Protein AF-A0A368NAS1-F1 (afdb_monomer)

InterPro domains:
  IPR048925 Rod-determining factor A [PF21811] (13-206)

Foldseek 3Di:
DDDDDDDPDADDALLVVLCVVLVVDPCVLVQLLCQCQDDDPSHDALQVSLLVSLLSSQVSQCVVLVHDDDPPPSSVLSCLCDPPPHDPVSVVVSVVVCVVSVGPVVVSVVSRDGSVSSVCCQCRRVVRDHDDDDPLVVLVSVLVVVVVVQVVVQVVVVVVVVVCCVVVVDDDDDDDDDDFDKDQDPVVRDIDTSNRCSVVVHDPDDDD

Solvent-accessible surface area (backbone atoms only — not comparable to full-atom values): 12440 Å² total; per-residue (Å²): 140,79,89,82,79,85,80,85,72,72,60,94,39,73,56,61,53,47,35,64,75,58,66,61,47,80,67,48,59,53,50,53,48,51,27,52,60,39,66,78,91,63,36,44,52,52,56,57,50,17,53,50,49,39,38,51,50,52,50,42,54,35,50,76,50,68,48,87,74,58,94,63,49,53,59,52,52,47,42,40,73,69,44,87,88,49,54,71,69,59,29,50,52,54,48,57,48,42,45,72,54,68,43,63,59,74,60,51,62,68,65,49,55,47,36,66,51,45,44,47,34,37,46,65,57,63,66,50,75,73,80,75,70,49,76,66,53,50,49,49,52,53,46,52,52,52,54,53,49,47,54,51,53,48,54,54,49,52,55,50,53,52,50,34,38,77,67,74,75,37,98,70,79,93,82,81,90,85,83,84,57,72,44,72,42,85,86,64,66,51,73,34,47,51,61,58,32,56,76,67,71,54,76,86,62,77,91,127

Radius of gyration: 25.91 Å; Cα contacts (8 Å, |Δi|>4): 166; chains: 1; bounding box: 62×60×84 Å

Organism: NCBI:txid1126245

Mean predicted aligned error: 12.42 Å

pLDDT: mean 87.81, std 12.89, range [35.66, 97.44]

Sequence (208 aa):
MSDNRDGGGRPSSKVARLIDEYDLGVAYGDELERRWTADGDERESLRDLADRFNRRLLESVLTAAGTSTVSGEVANLYRLLTADDVSSGMRTEARARLERDGVDVDGLERDFVTYQAIRSYLTEYRDAEYEEPSAAERVESVLETIQRLRSRLRSITEGSLDRLRSTDRLTLGTFRLFVDVDVLCEDCGAQYGVAELLERGGCDCEDD

Structure (mmCIF, N/CA/C/O backbone):
data_AF-A0A368NAS1-F1
#
_entry.id   AF-A0A368NAS1-F1
#
loop_
_atom_site.group_PDB
_atom_site.id
_atom_site.type_symbol
_atom_site.label_atom_id
_atom_site.label_alt_id
_atom_site.label_comp_id
_atom_site.label_asym_id
_atom_site.label_entity_id
_atom_site.label_seq_id
_atom_site.pdbx_PDB_ins_code
_atom_site.Cartn_x
_atom_site.Cartn_y
_atom_site.Cartn_z
_atom_site.occupancy
_atom_site.B_iso_or_equiv
_atom_site.auth_seq_id
_atom_site.auth_comp_id
_atom_site.auth_asym_id
_atom_site.auth_atom_id
_atom_site.pdbx_PDB_model_num
ATOM 1 N N . MET A 1 1 ? 7.892 -35.461 40.026 1.00 38.25 1 MET A N 1
ATOM 2 C CA . MET A 1 1 ? 6.841 -35.902 39.083 1.00 38.25 1 MET A CA 1
ATOM 3 C C . MET A 1 1 ? 5.590 -35.124 39.463 1.00 38.25 1 MET A C 1
ATOM 5 O O . MET A 1 1 ? 5.112 -35.333 40.563 1.00 38.25 1 MET A O 1
ATOM 9 N N . SER A 1 2 ? 5.119 -34.117 38.740 1.00 36.81 2 SER A N 1
ATOM 10 C CA . SER A 1 2 ? 5.298 -33.779 37.329 1.00 36.81 2 SER A CA 1
ATOM 11 C C . SER A 1 2 ? 5.508 -32.277 37.145 1.00 36.81 2 SER A C 1
ATOM 13 O O . SER A 1 2 ? 4.877 -31.475 37.828 1.00 36.81 2 SER A O 1
ATOM 15 N N . ASP A 1 3 ? 6.379 -31.951 36.193 1.00 41.88 3 ASP A N 1
ATOM 16 C CA . ASP A 1 3 ? 6.407 -30.691 35.457 1.00 41.88 3 ASP A CA 1
ATOM 17 C C . ASP A 1 3 ? 5.042 -30.368 34.848 1.00 41.88 3 ASP A C 1
ATOM 19 O O . ASP A 1 3 ? 4.371 -31.263 34.328 1.00 41.88 3 ASP A O 1
ATOM 23 N N . ASN A 1 4 ? 4.694 -29.082 34.801 1.00 37.97 4 ASN A N 1
ATOM 24 C CA . ASN A 1 4 ? 3.750 -28.586 33.806 1.00 37.97 4 ASN A CA 1
ATOM 25 C C . ASN A 1 4 ? 4.197 -27.224 33.245 1.00 37.97 4 ASN A C 1
ATOM 27 O O . ASN A 1 4 ? 3.781 -26.171 33.712 1.00 37.97 4 ASN A O 1
ATOM 31 N N . ARG A 1 5 ? 5.117 -27.322 32.278 1.00 39.66 5 ARG A N 1
ATOM 32 C CA . ARG A 1 5 ? 5.175 -26.624 30.979 1.00 39.66 5 ARG A CA 1
ATOM 33 C C . ARG A 1 5 ? 4.647 -25.181 30.905 1.00 39.66 5 ARG A C 1
ATOM 35 O O . ARG A 1 5 ? 3.449 -24.949 30.805 1.00 39.66 5 ARG A O 1
ATOM 42 N N . ASP A 1 6 ? 5.607 -24.262 30.859 1.00 45.22 6 ASP A N 1
ATOM 43 C CA . ASP A 1 6 ? 5.850 -23.304 29.767 1.00 45.22 6 ASP A CA 1
ATOM 44 C C . ASP A 1 6 ? 4.616 -22.691 29.073 1.00 45.22 6 ASP A C 1
ATOM 46 O O . ASP A 1 6 ? 4.031 -23.264 28.154 1.00 45.22 6 ASP A O 1
ATOM 50 N N . GLY A 1 7 ? 4.245 -21.485 29.509 1.00 35.66 7 GLY A N 1
ATOM 51 C CA . GLY A 1 7 ? 3.312 -20.601 28.817 1.00 35.66 7 GLY A CA 1
ATOM 52 C C . GLY A 1 7 ? 4.067 -19.402 28.259 1.00 35.66 7 GLY A C 1
ATOM 53 O O . GLY A 1 7 ? 4.057 -18.336 28.871 1.00 35.66 7 GLY A O 1
ATOM 54 N N . GLY A 1 8 ? 4.734 -19.580 27.117 1.00 40.56 8 GLY A N 1
ATOM 55 C CA . GLY A 1 8 ? 5.304 -18.485 26.332 1.00 40.56 8 GLY A CA 1
ATOM 56 C C . GLY A 1 8 ? 4.188 -17.579 25.810 1.00 40.56 8 GLY A C 1
ATOM 57 O O . GLY A 1 8 ? 3.652 -17.796 24.726 1.00 40.56 8 GLY A O 1
ATOM 58 N N . GLY A 1 9 ? 3.775 -16.602 26.617 1.00 49.41 9 GLY A N 1
ATOM 59 C CA . GLY A 1 9 ? 2.812 -15.588 26.205 1.00 49.41 9 GLY A CA 1
ATOM 60 C C . GLY A 1 9 ? 3.433 -14.706 25.129 1.00 49.41 9 GLY A C 1
ATOM 61 O O . GLY A 1 9 ? 4.473 -14.095 25.372 1.00 49.41 9 GLY A O 1
ATOM 62 N N . ARG A 1 10 ? 2.803 -14.643 23.948 1.00 61.00 10 ARG A N 1
ATOM 63 C CA . ARG A 1 10 ? 3.188 -13.693 22.894 1.00 61.00 10 ARG A CA 1
ATOM 64 C C . ARG A 1 10 ? 3.276 -12.272 23.478 1.00 61.00 10 ARG A C 1
ATOM 66 O O . ARG A 1 10 ? 2.445 -11.936 24.329 1.00 61.00 10 ARG A O 1
ATOM 73 N N . PRO A 1 11 ? 4.227 -11.433 23.030 1.00 68.69 11 PRO A N 1
ATOM 74 C CA . PRO A 1 11 ? 4.348 -10.054 23.499 1.00 68.69 11 PRO A CA 1
ATOM 75 C C . PRO A 1 11 ? 3.020 -9.295 23.388 1.00 68.69 11 PRO A C 1
ATOM 77 O O . PRO A 1 11 ? 2.232 -9.524 22.470 1.00 68.69 11 PRO A O 1
ATOM 80 N N . SER A 1 12 ? 2.739 -8.367 24.304 1.00 79.31 12 SER A N 1
ATOM 81 C CA . SER A 1 12 ? 1.542 -7.529 24.180 1.00 79.31 12 SER A CA 1
ATOM 82 C C . SER A 1 12 ? 1.663 -6.635 22.943 1.00 79.31 12 SER A C 1
ATOM 84 O O . SER A 1 12 ? 2.535 -5.768 22.905 1.00 79.31 12 SER A O 1
ATOM 86 N N . SER A 1 13 ? 0.780 -6.797 21.956 1.00 91.06 13 SER A N 1
ATOM 87 C CA . SER A 1 13 ? 0.746 -5.942 20.765 1.00 91.06 13 SER A CA 1
ATOM 88 C C . SER A 1 13 ? -0.567 -5.175 20.666 1.00 91.06 13 SER A C 1
ATOM 90 O O . SER A 1 13 ? -1.649 -5.765 20.676 1.00 91.06 13 SER A O 1
ATOM 92 N N . LYS A 1 14 ? -0.468 -3.845 20.515 1.00 94.25 14 LYS A N 1
ATOM 93 C CA . LYS A 1 14 ? -1.623 -2.973 20.250 1.00 94.25 14 LYS A CA 1
ATOM 94 C C . LYS A 1 14 ? -2.364 -3.428 18.991 1.00 94.25 14 LYS A C 1
ATOM 96 O O . LYS A 1 14 ? -3.581 -3.484 19.008 1.00 94.25 14 LYS A O 1
ATOM 101 N N . VAL A 1 15 ? -1.638 -3.792 17.936 1.00 95.50 15 VAL A N 1
ATOM 102 C CA . VAL A 1 15 ? -2.222 -4.233 16.661 1.00 95.50 15 VAL A CA 1
ATOM 103 C C . VAL A 1 15 ? -2.976 -5.551 16.836 1.00 95.50 15 VAL A C 1
ATOM 105 O O . VAL A 1 15 ? -4.113 -5.647 16.392 1.00 95.50 15 VAL A O 1
ATOM 108 N N . ALA A 1 16 ? -2.389 -6.531 17.537 1.00 93.94 16 ALA A N 1
ATOM 109 C CA . ALA A 1 16 ? -3.064 -7.798 17.831 1.00 93.94 16 ALA A CA 1
ATOM 110 C C . ALA A 1 16 ? -4.370 -7.571 18.606 1.00 93.94 16 ALA A C 1
ATOM 112 O O . ALA A 1 16 ? -5.421 -8.034 18.178 1.00 93.94 16 ALA A O 1
ATOM 113 N N . ARG A 1 17 ? -4.311 -6.771 19.683 1.00 94.88 17 ARG A N 1
ATOM 114 C CA . ARG A 1 17 ? -5.493 -6.392 20.474 1.00 94.88 17 ARG A CA 1
ATOM 115 C C . ARG A 1 17 ? -6.581 -5.766 19.601 1.00 94.88 17 ARG A C 1
ATOM 117 O O . ARG A 1 17 ? -7.739 -6.123 19.743 1.00 94.88 17 ARG A O 1
ATOM 124 N N . LEU A 1 18 ? -6.212 -4.841 18.717 1.00 96.56 18 LEU A N 1
ATOM 125 C CA . LEU A 1 18 ? -7.167 -4.115 17.879 1.00 96.56 18 LEU A CA 1
ATOM 126 C C . LEU A 1 18 ? -7.779 -4.975 16.771 1.00 96.56 18 LEU A C 1
ATOM 128 O O . LEU A 1 18 ? -8.925 -4.745 16.404 1.00 96.56 18 LEU A O 1
ATOM 132 N N . ILE A 1 19 ? -7.050 -5.964 16.246 1.00 95.00 19 ILE A N 1
ATOM 133 C CA . ILE A 1 19 ? -7.617 -6.937 15.298 1.00 95.00 19 ILE A CA 1
ATOM 134 C C . ILE A 1 19 ? -8.762 -7.708 15.952 1.00 95.00 19 ILE A C 1
ATOM 136 O O . ILE A 1 19 ? -9.808 -7.866 15.323 1.00 95.00 19 ILE A O 1
ATOM 140 N N . ASP A 1 20 ? -8.567 -8.138 17.199 1.00 92.12 20 ASP A N 1
ATOM 141 C CA . ASP A 1 20 ? -9.579 -8.873 17.957 1.00 92.12 20 ASP A CA 1
ATOM 142 C C . ASP A 1 20 ? -10.729 -7.950 18.399 1.00 92.12 20 ASP A C 1
ATOM 144 O O . ASP A 1 20 ? -11.896 -8.283 18.226 1.00 92.12 20 ASP A O 1
ATOM 148 N N . GLU A 1 21 ? -10.418 -6.763 18.929 1.00 93.62 21 GLU A N 1
ATOM 149 C CA . GLU A 1 21 ? -11.408 -5.812 19.460 1.00 93.62 21 GLU A CA 1
ATOM 150 C C . GLU A 1 21 ? -12.352 -5.252 18.390 1.00 93.62 21 GLU A C 1
ATOM 152 O O . GLU A 1 21 ? -13.532 -5.044 18.663 1.00 93.62 21 GLU A O 1
ATOM 157 N N . TYR A 1 22 ? -11.848 -5.036 17.172 1.00 92.31 22 TYR A N 1
ATOM 158 C CA . TYR A 1 22 ? -12.629 -4.508 16.050 1.00 92.31 22 TYR A CA 1
ATOM 159 C C . TYR A 1 22 ? -13.112 -5.599 15.084 1.00 92.31 22 TYR A C 1
ATOM 161 O O . TYR A 1 22 ? -13.593 -5.265 13.997 1.00 92.31 22 TYR A O 1
ATOM 169 N N . ASP A 1 23 ? -12.965 -6.877 15.456 1.00 90.81 23 ASP A N 1
ATOM 170 C CA . ASP A 1 23 ? -13.378 -8.044 14.667 1.00 90.81 23 ASP A CA 1
ATOM 171 C C . ASP A 1 23 ? -12.866 -7.989 13.209 1.00 90.81 23 ASP A C 1
ATOM 173 O O . ASP A 1 23 ? -13.559 -8.309 12.238 1.00 90.81 23 ASP A O 1
ATOM 177 N N . LEU A 1 24 ? -11.608 -7.563 13.024 1.00 91.19 24 LEU A N 1
ATOM 178 C CA . LEU A 1 24 ? -11.009 -7.408 11.688 1.00 91.19 24 LEU A CA 1
ATOM 179 C C . LEU A 1 24 ? -10.723 -8.755 11.007 1.00 91.19 24 LEU A C 1
ATOM 181 O O . LEU A 1 24 ? -10.474 -8.797 9.799 1.00 91.19 24 LEU A O 1
ATOM 185 N N . GLY A 1 25 ? -10.789 -9.841 11.777 1.00 87.81 25 GLY A N 1
ATOM 186 C CA . GLY A 1 25 ? -10.531 -11.205 11.348 1.00 87.81 25 GLY A CA 1
ATOM 187 C C . GLY A 1 25 ? -9.057 -11.586 11.467 1.00 87.81 25 GLY A C 1
ATOM 188 O O . GLY A 1 25 ? -8.157 -10.816 11.140 1.00 87.81 25 GLY A O 1
ATOM 189 N N . VAL A 1 26 ? -8.806 -12.827 11.891 1.00 79.62 26 VAL A N 1
ATOM 190 C CA . VAL A 1 26 ? -7.449 -13.355 12.138 1.00 79.62 26 VAL A CA 1
ATOM 191 C C . VAL A 1 26 ? -6.565 -13.279 10.884 1.00 79.62 26 VAL A C 1
ATOM 193 O O . VAL A 1 26 ? -5.389 -12.924 10.977 1.00 79.62 26 VAL A O 1
ATOM 196 N N . ALA A 1 27 ? -7.163 -13.516 9.711 1.00 91.06 27 ALA A N 1
ATOM 197 C CA . ALA A 1 27 ? -6.500 -13.444 8.409 1.00 91.06 27 ALA A CA 1
ATOM 198 C C . ALA A 1 27 ? -5.993 -12.036 8.056 1.00 91.06 27 ALA A C 1
ATOM 200 O O . ALA A 1 27 ? -5.145 -11.882 7.181 1.00 91.06 27 ALA A O 1
ATOM 201 N N . TYR A 1 28 ? -6.487 -10.989 8.724 1.00 94.19 28 TYR A N 1
ATOM 202 C CA . TYR A 1 28 ? -6.042 -9.630 8.445 1.00 94.19 28 TYR A CA 1
ATOM 203 C C . TYR A 1 28 ? -4.591 -9.402 8.864 1.00 94.19 28 TYR A C 1
ATOM 205 O O . TYR A 1 28 ? -3.855 -8.706 8.172 1.00 94.19 28 TYR A O 1
ATOM 213 N N . GLY A 1 29 ? -4.146 -10.024 9.957 1.00 92.81 29 GLY A N 1
ATOM 214 C CA . GLY A 1 29 ? -2.734 -9.964 10.309 1.00 92.81 29 GLY A CA 1
ATOM 215 C C . GLY A 1 29 ? -1.850 -10.719 9.312 1.00 92.81 29 GLY A C 1
ATOM 216 O O . GLY A 1 29 ? -0.749 -10.252 9.035 1.00 92.81 29 GLY A O 1
ATOM 217 N N . ASP A 1 30 ? -2.346 -11.820 8.729 1.00 93.88 30 ASP A N 1
ATOM 218 C CA . ASP A 1 30 ? -1.621 -12.572 7.691 1.00 93.88 30 ASP A CA 1
ATOM 219 C C . ASP A 1 30 ? -1.463 -11.706 6.433 1.00 93.88 30 ASP A C 1
ATOM 221 O O . ASP A 1 30 ? -0.415 -11.694 5.796 1.00 93.88 30 ASP A O 1
ATOM 225 N N . GLU A 1 31 ? -2.483 -10.908 6.105 1.00 94.56 31 GLU A N 1
ATOM 226 C CA . GLU A 1 31 ? -2.434 -9.955 4.994 1.00 94.56 31 GLU A CA 1
ATOM 227 C C . GLU A 1 31 ? -1.424 -8.820 5.228 1.00 94.56 31 GLU A C 1
ATOM 229 O O . GLU A 1 31 ? -0.741 -8.410 4.287 1.00 94.56 31 GLU A O 1
ATOM 234 N N . LEU A 1 32 ? -1.303 -8.308 6.460 1.00 95.69 32 LEU A N 1
ATOM 235 C CA . LEU A 1 32 ? -0.293 -7.291 6.789 1.00 95.69 32 LEU A CA 1
ATOM 236 C C . LEU A 1 32 ? 1.124 -7.840 6.604 1.00 95.69 32 LEU A C 1
ATOM 238 O O . LEU A 1 32 ? 1.974 -7.162 6.033 1.00 95.69 32 LEU A O 1
ATOM 242 N N . GLU A 1 33 ? 1.356 -9.065 7.068 1.00 94.50 33 GLU A N 1
ATOM 243 C CA . GLU A 1 33 ? 2.631 -9.763 6.934 1.00 94.50 33 GLU A CA 1
ATOM 244 C C . GLU A 1 33 ? 2.968 -10.046 5.469 1.00 94.50 33 GLU A C 1
ATOM 246 O O . GLU A 1 33 ? 4.042 -9.662 5.001 1.00 94.50 33 GLU A O 1
ATOM 251 N N . ARG A 1 34 ? 2.016 -10.607 4.712 1.00 93.81 34 ARG A N 1
ATOM 252 C CA . ARG A 1 34 ? 2.165 -10.887 3.279 1.00 93.81 34 ARG A CA 1
ATOM 253 C C . ARG A 1 34 ? 2.520 -9.634 2.488 1.00 93.81 34 ARG A C 1
ATOM 255 O O . ARG A 1 34 ? 3.407 -9.675 1.652 1.00 93.81 34 ARG A O 1
ATOM 262 N N . ARG A 1 35 ? 1.844 -8.510 2.737 1.00 94.62 35 ARG A N 1
ATOM 263 C CA . ARG A 1 35 ? 2.118 -7.253 2.018 1.00 94.62 35 ARG A CA 1
ATOM 264 C C . ARG A 1 35 ? 3.428 -6.599 2.422 1.00 94.62 35 ARG A C 1
ATOM 266 O O . ARG A 1 35 ? 4.031 -5.903 1.613 1.00 94.62 35 ARG A O 1
ATOM 273 N N . TRP A 1 36 ? 3.858 -6.778 3.666 1.00 95.00 36 TRP A N 1
ATOM 274 C CA . TRP A 1 36 ? 5.145 -6.252 4.103 1.00 95.00 36 TRP A CA 1
ATOM 275 C C . TRP A 1 36 ? 6.320 -7.022 3.487 1.00 95.00 36 TRP A C 1
ATOM 277 O O . TRP A 1 36 ? 7.325 -6.412 3.124 1.00 95.00 36 TRP A O 1
ATOM 287 N N . THR A 1 37 ? 6.160 -8.341 3.357 1.00 90.56 37 THR A N 1
ATOM 288 C CA . THR A 1 37 ? 7.169 -9.285 2.847 1.00 90.56 37 THR A CA 1
ATOM 289 C C . THR A 1 37 ? 7.071 -9.554 1.345 1.00 90.56 37 THR A C 1
ATOM 291 O O . THR A 1 37 ? 7.929 -10.233 0.801 1.00 90.56 37 THR A O 1
ATOM 294 N N . ALA A 1 38 ? 6.051 -9.022 0.666 1.00 88.19 38 ALA A N 1
ATOM 295 C CA . ALA A 1 38 ? 5.901 -9.144 -0.779 1.00 88.19 38 ALA A CA 1
ATOM 296 C C . ALA A 1 38 ? 6.985 -8.378 -1.553 1.00 88.19 38 ALA A C 1
ATOM 298 O O . ALA A 1 38 ? 7.594 -7.431 -1.048 1.00 88.19 38 ALA A O 1
ATOM 299 N N . ASP A 1 39 ? 7.131 -8.743 -2.825 1.00 78.69 39 ASP A N 1
ATOM 300 C CA . ASP A 1 39 ? 8.005 -8.085 -3.790 1.00 78.69 39 ASP A CA 1
ATOM 301 C C . ASP A 1 39 ? 7.247 -7.121 -4.714 1.00 78.69 39 ASP A C 1
ATOM 303 O O . ASP A 1 39 ? 6.031 -7.212 -4.924 1.00 78.69 39 ASP A O 1
ATOM 307 N N . GLY A 1 40 ? 7.994 -6.189 -5.313 1.00 77.00 40 GLY A N 1
ATOM 308 C CA . GLY A 1 40 ? 7.502 -5.308 -6.373 1.00 77.00 40 GLY A CA 1
ATOM 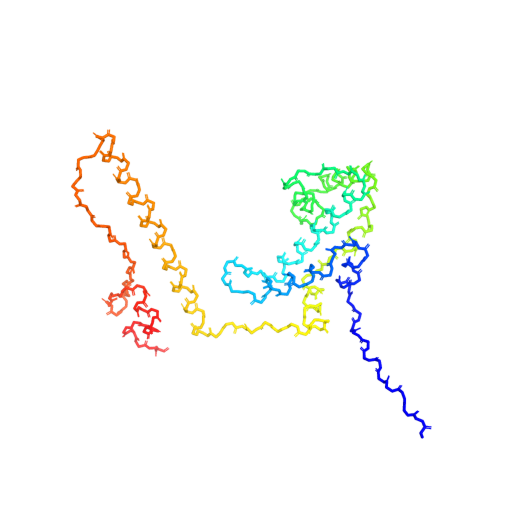309 C C . GLY A 1 40 ? 6.288 -4.460 -5.977 1.00 77.00 40 GLY A C 1
ATOM 310 O O . GLY A 1 40 ? 6.272 -3.824 -4.925 1.00 77.00 40 GLY A O 1
ATOM 311 N N . ASP A 1 41 ? 5.279 -4.434 -6.853 1.00 77.62 41 ASP A N 1
ATOM 312 C CA . ASP A 1 41 ? 4.086 -3.582 -6.726 1.00 77.62 41 ASP A CA 1
ATOM 313 C C . ASP A 1 41 ? 3.123 -4.036 -5.605 1.00 77.62 41 ASP A C 1
ATOM 315 O O . ASP A 1 41 ? 2.242 -3.274 -5.202 1.00 77.62 41 ASP A O 1
ATOM 319 N N . GLU A 1 42 ? 3.252 -5.272 -5.109 1.00 82.44 42 GLU A N 1
ATOM 320 C CA . GLU A 1 42 ? 2.428 -5.786 -4.004 1.00 82.44 42 GLU A CA 1
ATOM 321 C C . GLU A 1 42 ? 2.976 -5.413 -2.624 1.00 82.44 42 GLU A C 1
ATOM 323 O O . GLU A 1 42 ? 2.243 -5.481 -1.629 1.00 82.44 42 GLU A O 1
ATOM 328 N N . ARG A 1 43 ? 4.249 -5.007 -2.573 1.00 89.12 43 ARG A N 1
ATOM 329 C CA . ARG A 1 43 ? 4.931 -4.624 -1.346 1.00 89.12 43 ARG A CA 1
ATOM 330 C C . ARG A 1 43 ? 4.410 -3.304 -0.808 1.00 89.12 43 ARG A C 1
ATOM 332 O O . ARG A 1 43 ? 4.278 -2.321 -1.535 1.00 89.12 43 ARG A O 1
ATOM 339 N N . GLU A 1 44 ? 4.248 -3.240 0.507 1.00 93.50 44 GLU A N 1
ATOM 340 C CA . GLU A 1 44 ? 3.911 -2.002 1.196 1.00 93.50 44 GLU A CA 1
ATOM 341 C C . GLU A 1 44 ? 4.872 -1.643 2.315 1.00 93.50 44 GLU A C 1
ATOM 343 O O . GLU A 1 44 ? 5.381 -2.489 3.056 1.00 93.50 44 GLU A O 1
ATOM 348 N N . SER A 1 45 ? 5.111 -0.338 2.455 1.00 93.44 45 SER A N 1
ATOM 349 C CA . SER A 1 45 ? 5.915 0.168 3.554 1.00 93.44 45 SER A CA 1
ATOM 350 C C . SER A 1 45 ? 5.164 0.023 4.881 1.00 93.44 45 SER A C 1
ATOM 352 O O . SER A 1 45 ? 3.936 0.024 4.938 1.00 93.44 45 SER A O 1
ATOM 354 N N . LEU A 1 46 ? 5.899 -0.008 5.995 1.00 94.88 46 LEU A N 1
ATOM 355 C CA . LEU A 1 46 ? 5.301 -0.005 7.339 1.00 94.88 46 LEU A CA 1
ATOM 356 C C . LEU A 1 46 ? 4.364 1.195 7.576 1.00 94.88 46 LEU A C 1
ATOM 358 O O . LEU A 1 46 ? 3.453 1.116 8.399 1.00 94.88 46 LEU A O 1
ATOM 362 N N . ARG A 1 47 ? 4.594 2.316 6.876 1.00 94.12 47 ARG A N 1
ATOM 363 C CA . ARG A 1 47 ? 3.718 3.494 6.932 1.00 94.12 47 ARG A CA 1
ATOM 364 C C . ARG A 1 47 ? 2.420 3.254 6.169 1.00 94.12 47 ARG A C 1
ATOM 366 O O . ARG A 1 47 ? 1.360 3.521 6.723 1.00 94.12 47 ARG A O 1
ATOM 373 N N . ASP A 1 48 ? 2.502 2.697 4.964 1.00 95.38 48 ASP A N 1
ATOM 374 C CA . ASP A 1 48 ? 1.316 2.359 4.167 1.00 95.38 48 ASP A CA 1
ATOM 375 C C . ASP A 1 48 ? 0.455 1.309 4.878 1.00 95.38 48 ASP A C 1
ATOM 377 O O . ASP A 1 48 ? -0.769 1.426 4.923 1.00 95.38 48 ASP A O 1
ATOM 381 N N . LEU A 1 49 ? 1.092 0.338 5.538 1.00 97.19 49 LEU A N 1
ATOM 382 C CA . LEU A 1 49 ? 0.400 -0.658 6.354 1.00 97.19 49 LEU A CA 1
ATOM 383 C C . LEU A 1 49 ? -0.273 -0.045 7.585 1.00 97.19 49 LEU A C 1
ATOM 385 O O . LEU A 1 49 ? -1.390 -0.444 7.912 1.00 97.19 49 LEU A O 1
ATOM 389 N N . ALA A 1 50 ? 0.346 0.942 8.240 1.00 97.00 50 ALA A N 1
ATOM 390 C CA . ALA A 1 50 ? -0.295 1.677 9.333 1.00 97.00 50 ALA A CA 1
ATOM 391 C C . ALA A 1 50 ? -1.523 2.454 8.837 1.00 97.00 50 ALA A C 1
ATOM 393 O O . ALA A 1 50 ? -2.594 2.373 9.440 1.00 97.00 50 ALA A O 1
ATOM 394 N N . ASP A 1 51 ? -1.404 3.132 7.696 1.00 95.69 51 ASP A N 1
ATOM 395 C CA . ASP A 1 51 ? -2.521 3.835 7.068 1.00 95.69 51 ASP A CA 1
ATOM 396 C C . ASP A 1 51 ? -3.643 2.886 6.651 1.00 95.69 51 ASP A C 1
ATOM 398 O O . ASP A 1 51 ? -4.816 3.179 6.899 1.00 95.69 51 ASP A O 1
ATOM 402 N N . ARG A 1 52 ? -3.316 1.731 6.059 1.00 95.56 52 ARG A N 1
ATOM 403 C CA . ARG A 1 52 ? -4.320 0.709 5.755 1.00 95.56 52 ARG A CA 1
ATOM 404 C C . ARG A 1 52 ? -5.000 0.235 7.032 1.00 95.56 52 ARG A C 1
ATOM 406 O O . ARG A 1 52 ? -6.228 0.173 7.062 1.00 95.56 52 ARG A O 1
ATOM 413 N N . PHE A 1 53 ? -4.229 -0.097 8.066 1.00 97.38 53 PHE A N 1
ATOM 414 C CA . PHE A 1 53 ? -4.764 -0.570 9.339 1.00 97.38 53 PHE A CA 1
ATOM 415 C C . PHE A 1 53 ? -5.756 0.429 9.934 1.00 97.38 53 PHE A C 1
ATOM 417 O O . PHE A 1 53 ? -6.887 0.065 10.245 1.00 97.38 53 PHE A O 1
ATOM 424 N N . ASN A 1 54 ? -5.375 1.703 10.000 1.00 97.12 54 ASN A N 1
ATOM 425 C CA . ASN A 1 54 ? -6.218 2.753 10.563 1.00 97.12 54 ASN A CA 1
ATOM 426 C C . ASN A 1 54 ? -7.478 3.012 9.732 1.00 97.12 54 ASN A C 1
ATOM 428 O O . ASN A 1 54 ? -8.558 3.208 10.290 1.00 97.12 54 ASN A O 1
ATOM 432 N N . ARG A 1 55 ? -7.378 2.959 8.398 1.00 95.25 55 ARG A N 1
ATOM 433 C CA . ARG A 1 55 ? -8.558 3.037 7.520 1.00 95.25 55 ARG A CA 1
ATOM 434 C C . ARG A 1 55 ? -9.490 1.847 7.732 1.00 95.25 55 ARG A C 1
ATOM 436 O O . ARG A 1 55 ? -10.701 2.038 7.750 1.00 95.25 55 ARG A O 1
ATOM 443 N N . ARG A 1 56 ? -8.942 0.646 7.934 1.00 94.75 56 ARG A N 1
ATOM 444 C CA . ARG A 1 56 ? -9.727 -0.560 8.217 1.00 94.75 56 ARG A CA 1
ATOM 445 C C . ARG A 1 56 ? -10.426 -0.487 9.580 1.00 94.75 56 ARG A C 1
ATOM 447 O O . ARG A 1 56 ? -11.580 -0.895 9.671 1.00 94.75 56 ARG A O 1
ATOM 454 N N . LEU A 1 57 ? -9.780 0.084 10.603 1.00 94.94 57 LEU A N 1
ATOM 455 C CA . LEU A 1 57 ? -10.427 0.391 11.886 1.00 94.94 57 LEU A CA 1
ATOM 456 C C . LEU A 1 57 ? -11.600 1.355 11.698 1.00 94.94 57 LEU A C 1
ATOM 458 O O . LEU A 1 57 ? -12.713 1.052 12.115 1.00 94.94 57 LEU A O 1
ATOM 462 N N . LEU A 1 58 ? -11.368 2.484 11.021 1.00 94.25 58 LEU A N 1
ATOM 463 C CA . LEU A 1 58 ? -12.412 3.473 10.746 1.00 94.25 58 LEU A CA 1
ATOM 464 C C . LEU A 1 58 ? -13.594 2.848 9.987 1.00 94.25 58 LEU A C 1
ATOM 466 O O . LEU A 1 58 ? -14.745 3.094 10.332 1.00 94.25 58 LEU A O 1
ATOM 470 N N . GLU A 1 59 ? -13.324 2.009 8.987 1.00 92.44 59 GLU A N 1
ATOM 471 C CA . GLU A 1 59 ? -14.357 1.278 8.250 1.00 92.44 59 GLU A CA 1
ATOM 472 C C . GLU A 1 59 ? -15.152 0.316 9.148 1.00 92.44 59 GLU A C 1
ATOM 474 O O . GLU A 1 59 ? -16.380 0.265 9.041 1.00 92.44 59 GLU A O 1
ATOM 479 N N . SER A 1 60 ? -14.481 -0.410 10.051 1.00 92.31 60 SER A N 1
ATOM 480 C CA . SER A 1 60 ? -15.144 -1.295 11.021 1.00 92.31 60 SER A CA 1
ATOM 481 C C . SER A 1 60 ? -16.083 -0.507 11.941 1.00 92.31 60 SER A C 1
ATOM 483 O O . SER A 1 60 ? -17.253 -0.862 12.083 1.00 92.31 60 SER A O 1
ATOM 485 N N . VAL A 1 61 ? -15.628 0.637 12.466 1.00 93.00 61 VAL A N 1
ATOM 486 C CA . VAL A 1 61 ? -16.446 1.505 13.330 1.00 93.00 61 VAL A CA 1
ATOM 487 C C . VAL A 1 61 ? -17.651 2.082 12.601 1.00 93.00 61 VAL A C 1
ATOM 489 O O . VAL A 1 61 ? -18.762 2.055 13.126 1.00 93.00 61 VAL A O 1
ATOM 492 N N . LEU A 1 62 ? -17.454 2.573 11.378 1.00 90.69 62 LEU A N 1
ATOM 493 C CA . LEU A 1 62 ? -18.545 3.100 10.559 1.00 90.69 62 LEU A CA 1
ATOM 494 C C . LEU A 1 62 ? -19.585 2.019 10.250 1.00 90.69 62 LEU A C 1
ATOM 496 O O . LEU A 1 62 ? -20.784 2.274 10.335 1.00 90.69 62 LEU A O 1
ATOM 500 N N . THR A 1 63 ? -19.127 0.802 9.956 1.00 89.19 63 THR A N 1
ATOM 501 C CA . THR A 1 63 ? -20.008 -0.346 9.717 1.00 89.19 63 THR A CA 1
ATOM 502 C C . THR A 1 63 ? -20.797 -0.707 10.975 1.00 89.19 63 THR A C 1
ATOM 504 O O . THR A 1 63 ? -22.011 -0.898 10.898 1.00 89.19 63 THR A O 1
ATOM 507 N N . ALA A 1 64 ? -20.142 -0.747 12.140 1.00 88.12 64 ALA A N 1
ATOM 508 C CA . ALA A 1 64 ? -20.786 -1.024 13.424 1.00 88.12 64 ALA A CA 1
ATOM 509 C C . ALA A 1 64 ? -21.824 0.046 13.811 1.00 88.12 64 ALA A C 1
ATOM 511 O O . ALA A 1 64 ? -22.854 -0.278 14.400 1.00 88.12 64 ALA A O 1
ATOM 512 N N . ALA A 1 65 ? -21.592 1.301 13.421 1.00 88.50 65 ALA A N 1
ATOM 513 C CA . ALA A 1 65 ? -22.531 2.408 13.591 1.00 88.50 65 ALA A CA 1
ATOM 514 C C . ALA A 1 65 ? -23.702 2.396 12.580 1.00 88.50 65 ALA A C 1
ATOM 516 O O . ALA A 1 65 ? -24.613 3.217 12.673 1.00 88.50 65 ALA A O 1
ATOM 517 N N . GLY A 1 66 ? -23.713 1.462 11.620 1.00 83.50 66 GLY A N 1
ATOM 518 C CA . GLY A 1 66 ? -24.744 1.369 10.582 1.00 83.50 66 GLY A CA 1
ATOM 519 C C . GLY A 1 66 ? -24.564 2.362 9.429 1.00 83.50 66 GLY A C 1
ATOM 520 O O . GLY A 1 66 ? -25.479 2.542 8.622 1.00 83.50 66 GLY A O 1
ATOM 521 N N . THR A 1 67 ? -23.393 2.990 9.322 1.00 80.00 67 THR A N 1
ATOM 522 C CA . THR A 1 67 ? -23.071 3.955 8.270 1.00 80.00 67 THR A CA 1
ATOM 523 C C . THR A 1 67 ? -22.513 3.231 7.050 1.00 80.00 67 THR A C 1
ATOM 525 O O . THR A 1 67 ? -21.386 2.737 7.051 1.00 80.00 67 THR A O 1
ATOM 528 N N . SER A 1 68 ? -23.285 3.193 5.963 1.00 66.75 68 SER A N 1
ATOM 529 C CA . SER A 1 68 ? -22.785 2.729 4.668 1.00 66.75 68 SER A CA 1
ATOM 530 C C . SER A 1 68 ? -21.901 3.807 4.041 1.00 66.75 68 SER A C 1
ATOM 532 O O . SER A 1 68 ? -22.408 4.865 3.665 1.00 66.75 68 SER A O 1
ATOM 534 N N . THR A 1 69 ? -20.602 3.547 3.901 1.00 66.62 69 THR A N 1
ATOM 535 C CA . THR A 1 69 ? -19.684 4.454 3.197 1.00 66.62 69 THR A CA 1
ATOM 536 C C . THR A 1 69 ? -19.386 3.968 1.787 1.00 66.62 69 THR A C 1
ATOM 538 O O . THR A 1 69 ? -19.359 2.768 1.506 1.00 66.62 69 THR A O 1
ATOM 541 N N . VAL A 1 70 ? -19.183 4.914 0.871 1.00 69.94 70 VAL A N 1
ATOM 542 C CA . VAL A 1 70 ? -18.745 4.603 -0.497 1.00 69.94 70 VAL A CA 1
ATOM 543 C C . VAL A 1 70 ? -17.227 4.399 -0.503 1.00 69.94 70 VAL A C 1
ATOM 545 O O . VAL A 1 70 ? -16.496 5.045 0.251 1.00 69.94 70 VAL A O 1
ATOM 548 N N . SER A 1 71 ? -16.726 3.525 -1.382 1.00 59.53 71 SER A N 1
ATOM 549 C CA . SER A 1 71 ? -15.283 3.355 -1.590 1.00 59.53 71 SER A CA 1
ATOM 550 C C . SER A 1 71 ? -14.605 4.711 -1.852 1.00 59.53 71 SER A C 1
ATOM 552 O O . SER A 1 71 ? -15.029 5.468 -2.724 1.00 59.53 71 SER A O 1
ATOM 554 N N . GLY A 1 72 ? -13.576 5.036 -1.063 1.00 71.44 72 GLY A N 1
ATOM 555 C CA . GLY A 1 72 ? -12.855 6.318 -1.104 1.00 71.44 72 GLY A CA 1
ATOM 556 C C . GLY A 1 72 ? -13.273 7.335 -0.033 1.00 71.44 72 GLY A C 1
ATOM 557 O O . GLY A 1 72 ? -12.456 8.168 0.361 1.00 71.44 72 GLY A O 1
ATOM 558 N N . GLU A 1 73 ? -14.482 7.231 0.523 1.00 84.94 73 GLU A N 1
ATOM 559 C CA . GLU A 1 73 ? -14.947 8.126 1.592 1.00 84.94 73 GLU A CA 1
ATOM 560 C C . GLU A 1 73 ? -14.160 7.919 2.893 1.00 84.94 73 GLU A C 1
ATOM 562 O O . GLU A 1 73 ? -13.712 8.888 3.505 1.00 84.94 73 GLU A O 1
ATOM 567 N N . VAL A 1 74 ? -13.894 6.658 3.251 1.00 90.69 74 VAL A N 1
ATOM 568 C CA . VAL A 1 74 ? -13.073 6.280 4.415 1.00 90.69 74 VAL A CA 1
ATOM 569 C C . VAL A 1 74 ? -11.662 6.862 4.315 1.00 90.69 74 VAL A C 1
ATOM 571 O O . VAL A 1 74 ? -11.140 7.391 5.292 1.00 90.69 74 VAL A O 1
ATOM 574 N N . ALA A 1 75 ? -11.046 6.821 3.129 1.00 89.94 75 ALA A N 1
ATOM 575 C CA . ALA A 1 75 ? -9.703 7.360 2.926 1.00 89.94 75 ALA A CA 1
ATOM 576 C C . ALA A 1 75 ? -9.667 8.883 3.124 1.00 89.94 75 ALA A C 1
ATOM 578 O O . ALA A 1 75 ? -8.741 9.402 3.750 1.00 89.94 75 ALA A O 1
ATOM 579 N N . ASN A 1 76 ? -10.688 9.599 2.639 1.00 91.06 76 ASN A N 1
ATOM 580 C CA . ASN A 1 76 ? -10.793 11.037 2.859 1.00 91.06 76 ASN A CA 1
ATOM 581 C C . ASN A 1 76 ? -11.083 11.379 4.329 1.00 91.06 76 ASN A C 1
ATOM 583 O O . ASN A 1 76 ? -10.447 12.283 4.861 1.00 91.06 76 ASN A O 1
ATOM 587 N N . LEU A 1 77 ? -11.997 10.662 4.992 1.00 92.25 77 LEU A N 1
ATOM 588 C CA . LEU A 1 77 ? -12.292 10.865 6.415 1.00 92.25 77 LEU A CA 1
ATOM 589 C C . LEU A 1 77 ? -11.052 10.629 7.279 1.00 92.25 77 LEU A C 1
ATOM 591 O O . LEU A 1 77 ? -10.709 11.487 8.086 1.00 92.25 77 LEU A O 1
ATOM 595 N N . TYR A 1 78 ? -10.335 9.527 7.049 1.00 94.06 78 TYR A N 1
ATOM 596 C CA . TYR A 1 78 ? -9.071 9.254 7.729 1.00 94.06 78 TYR A CA 1
ATOM 597 C C . TYR A 1 78 ? -8.072 10.399 7.531 1.00 94.06 78 TYR A C 1
ATOM 599 O O . TYR A 1 78 ? -7.551 10.923 8.510 1.00 94.06 78 TYR A O 1
ATOM 607 N N . ARG A 1 79 ? -7.875 10.862 6.287 1.00 93.75 79 ARG A N 1
ATOM 608 C CA . ARG A 1 79 ? -6.993 12.001 5.992 1.00 93.75 79 ARG A CA 1
ATOM 609 C C . ARG A 1 79 ? -7.416 13.269 6.739 1.00 93.75 79 ARG A C 1
ATOM 611 O O . ARG A 1 79 ? -6.560 13.959 7.273 1.00 93.75 79 ARG A O 1
ATOM 618 N N . LEU A 1 80 ? -8.712 13.584 6.792 1.00 94.44 80 LEU A N 1
ATOM 619 C CA . LEU A 1 80 ? -9.212 14.763 7.513 1.00 94.44 80 LEU A CA 1
ATOM 620 C C . LEU A 1 80 ? -8.909 14.707 9.018 1.00 94.44 80 LEU A C 1
ATOM 622 O O . LEU A 1 80 ? -8.662 15.750 9.627 1.00 94.44 80 LEU A O 1
ATOM 626 N N . LEU A 1 81 ? -8.908 13.508 9.603 1.00 93.44 81 LEU A N 1
ATOM 627 C CA . LEU A 1 81 ? -8.586 13.297 11.013 1.00 93.44 81 LEU A CA 1
ATOM 628 C C . LEU A 1 81 ? -7.078 13.369 11.285 1.00 93.44 81 LEU A C 1
ATOM 630 O O . LEU A 1 81 ? -6.668 13.992 12.262 1.00 93.44 81 LEU A O 1
ATOM 634 N N . THR A 1 82 ? -6.249 12.776 10.422 1.00 91.69 82 THR A N 1
ATOM 635 C CA . THR A 1 82 ? -4.834 12.524 10.742 1.00 91.69 82 THR A CA 1
ATOM 636 C C . THR A 1 82 ? -3.834 13.428 10.037 1.00 91.69 82 THR A C 1
ATOM 638 O O . THR A 1 82 ? -2.741 13.622 10.562 1.00 91.69 82 THR A O 1
ATOM 641 N N . ALA A 1 83 ? -4.167 13.988 8.874 1.00 90.62 83 ALA A N 1
ATOM 642 C CA . ALA A 1 83 ? -3.189 14.712 8.073 1.00 90.62 83 ALA A CA 1
ATOM 643 C C . ALA A 1 83 ? -2.907 16.114 8.633 1.00 90.62 83 ALA A C 1
ATOM 645 O O . ALA A 1 83 ? -3.823 16.850 9.016 1.00 90.62 83 ALA A O 1
ATOM 646 N N . ASP A 1 84 ? -1.627 16.485 8.664 1.00 86.50 84 ASP A N 1
ATOM 647 C CA . ASP A 1 84 ? -1.139 17.757 9.215 1.00 86.50 84 ASP A CA 1
ATOM 648 C C . ASP A 1 84 ? -1.457 18.971 8.325 1.00 86.50 84 ASP A C 1
ATOM 650 O O . ASP A 1 84 ? -1.429 20.110 8.786 1.00 86.50 84 ASP A O 1
ATOM 654 N N . ASP A 1 85 ? -1.778 18.739 7.050 1.00 88.38 85 ASP A N 1
ATOM 655 C CA . ASP A 1 85 ? -2.104 19.764 6.052 1.00 88.38 85 ASP A CA 1
ATOM 656 C C . ASP A 1 85 ? -3.594 20.161 6.046 1.00 88.38 85 ASP A C 1
ATOM 658 O O . ASP A 1 85 ? -4.029 20.994 5.246 1.00 88.38 85 ASP A O 1
ATOM 662 N N . VAL A 1 86 ? -4.396 19.585 6.945 1.00 89.94 86 VAL A N 1
ATOM 663 C CA . VAL A 1 86 ? -5.835 19.843 7.051 1.00 89.94 86 VAL A CA 1
ATOM 664 C C . VAL A 1 86 ? -6.101 20.967 8.048 1.00 89.94 86 VAL A C 1
ATOM 666 O O . VAL A 1 86 ? -5.638 20.948 9.186 1.00 89.94 86 VAL A O 1
ATOM 669 N N . SER A 1 87 ? -6.907 21.950 7.636 1.00 91.12 87 SER A N 1
ATOM 670 C CA . SER A 1 87 ? -7.305 23.045 8.528 1.00 91.12 87 SER A CA 1
ATOM 671 C C . SER A 1 87 ? -8.079 22.532 9.747 1.00 91.12 87 SER A C 1
ATOM 673 O O . SER A 1 87 ? -8.906 21.622 9.631 1.00 91.12 87 SER A O 1
ATOM 675 N N . SER A 1 88 ? -7.899 23.180 10.901 1.00 90.25 88 SER A N 1
ATOM 676 C CA . SER A 1 88 ? -8.615 22.815 12.130 1.00 90.25 88 SER A CA 1
ATOM 677 C C . SER A 1 88 ? -10.135 22.799 11.939 1.00 90.25 88 SER A C 1
ATOM 679 O O . SER A 1 88 ? -10.799 21.921 12.473 1.00 90.25 88 SER A O 1
ATOM 681 N N . GLY A 1 89 ? -10.682 23.714 11.124 1.00 93.00 89 GLY A N 1
ATOM 682 C CA . GLY A 1 89 ? -12.114 23.761 10.813 1.00 93.00 89 GLY A CA 1
ATOM 683 C C . GLY A 1 89 ? -12.614 22.516 10.076 1.00 93.00 89 GLY A C 1
ATOM 684 O O . GLY A 1 89 ? -13.608 21.926 10.491 1.00 93.00 89 GLY A O 1
ATOM 685 N N . MET A 1 90 ? -11.894 22.067 9.041 1.00 92.00 90 MET A N 1
ATOM 686 C CA . MET A 1 90 ? -12.240 20.836 8.313 1.00 92.00 90 MET A CA 1
ATOM 687 C C . MET A 1 90 ? -12.130 19.595 9.204 1.00 92.00 90 MET A C 1
ATOM 689 O O . MET A 1 90 ? -12.968 18.699 9.116 1.00 92.00 90 MET A O 1
ATOM 693 N N . ARG A 1 91 ? -11.120 19.545 10.086 1.00 92.69 91 ARG A N 1
ATOM 694 C CA . ARG A 1 91 ? -10.980 18.450 11.053 1.00 92.69 91 ARG A CA 1
ATOM 695 C C . ARG A 1 91 ? -12.158 18.436 12.028 1.00 92.69 91 ARG A C 1
ATOM 697 O O . ARG A 1 91 ? -12.776 17.393 12.203 1.00 92.69 91 ARG A O 1
ATOM 704 N N . THR A 1 92 ? -12.520 19.583 12.606 1.00 93.81 92 THR A N 1
ATOM 705 C CA . THR A 1 92 ? -13.689 19.707 13.494 1.00 93.81 92 THR A CA 1
ATOM 706 C C . THR A 1 92 ? -14.987 19.297 12.798 1.00 93.81 92 THR A C 1
ATOM 708 O O . THR A 1 92 ? -15.789 18.586 13.395 1.00 93.81 92 THR A O 1
ATOM 711 N N . GLU A 1 93 ? -15.191 19.687 11.539 1.00 92.94 93 GLU A N 1
ATOM 712 C CA . GLU A 1 93 ? -16.368 19.280 10.763 1.00 92.94 93 GLU A CA 1
ATOM 713 C C . GLU A 1 93 ? -16.419 17.760 10.546 1.00 92.94 93 GLU A C 1
ATOM 715 O O . GLU A 1 93 ? -17.472 17.145 10.733 1.00 92.94 93 GLU A O 1
ATOM 720 N N . ALA A 1 94 ? -15.280 17.140 10.216 1.00 93.31 94 ALA A N 1
ATOM 721 C CA . ALA A 1 94 ? -15.177 15.690 10.069 1.00 93.31 94 ALA A CA 1
ATOM 722 C C . ALA A 1 94 ? -15.485 14.955 11.385 1.00 93.31 94 ALA A C 1
ATOM 724 O O . ALA A 1 94 ? -16.265 14.002 11.371 1.00 93.31 94 ALA A O 1
ATOM 725 N N . ARG A 1 95 ? -14.950 15.431 12.522 1.00 94.62 95 ARG A N 1
ATOM 726 C CA . ARG A 1 95 ? -15.275 14.881 13.853 1.00 94.62 95 ARG A CA 1
ATOM 727 C C . ARG A 1 95 ? -16.766 14.989 14.151 1.00 94.62 95 ARG A C 1
ATOM 729 O O . ARG A 1 95 ? -17.409 13.982 14.415 1.00 94.62 95 ARG A O 1
ATOM 736 N N . ALA A 1 96 ? -17.334 16.188 14.012 1.00 93.62 96 ALA A N 1
ATOM 737 C CA . ALA A 1 96 ? -18.744 16.444 14.299 1.00 93.62 96 ALA A CA 1
ATOM 738 C C . ALA A 1 96 ? -19.687 15.641 13.391 1.00 93.62 96 ALA A C 1
ATOM 740 O O . ALA A 1 96 ? -20.840 15.389 13.744 1.00 93.62 96 ALA A O 1
ATOM 741 N N . ARG A 1 97 ? -19.238 15.269 12.188 1.00 91.00 97 ARG A N 1
ATOM 742 C CA . ARG A 1 97 ? -19.960 14.334 11.326 1.00 91.00 97 ARG A CA 1
ATOM 743 C C . ARG A 1 97 ? -19.948 12.920 11.903 1.00 91.00 97 ARG A C 1
ATOM 745 O O . ARG A 1 97 ? -21.019 12.360 12.083 1.00 91.00 97 ARG A O 1
ATOM 752 N N . LEU A 1 98 ? -18.773 12.387 12.226 1.00 92.38 98 LEU A N 1
ATOM 753 C CA . LEU A 1 98 ? -18.627 11.041 12.786 1.00 92.38 98 LEU A CA 1
ATOM 754 C C . LEU A 1 98 ? -19.366 10.884 14.124 1.00 92.38 98 LEU A C 1
ATOM 756 O O . LEU A 1 98 ? -20.081 9.907 14.322 1.00 92.38 98 LEU A O 1
ATOM 760 N N . GLU A 1 99 ? -19.273 11.876 15.009 1.00 93.88 99 GLU A N 1
ATOM 761 C CA . GLU A 1 99 ? -19.973 11.883 16.301 1.00 93.88 99 GLU A CA 1
ATOM 762 C C . GLU A 1 99 ? -21.500 11.858 16.133 1.00 93.88 99 GLU A C 1
ATOM 764 O O . GLU A 1 99 ? -22.196 11.150 16.861 1.00 93.88 99 GLU A O 1
ATOM 769 N N . ARG A 1 100 ? -22.039 12.590 15.145 1.00 91.81 100 ARG A N 1
ATOM 770 C CA . ARG A 1 100 ? -23.475 12.541 14.808 1.00 91.81 100 ARG A CA 1
ATOM 771 C C . ARG A 1 100 ? -23.908 11.176 14.293 1.00 91.81 100 ARG A C 1
ATOM 773 O O . ARG A 1 100 ? -25.044 10.782 14.541 1.00 91.81 100 ARG A O 1
ATOM 780 N N . ASP A 1 101 ? -23.005 10.478 13.619 1.00 89.75 101 ASP A N 1
ATOM 781 C CA . ASP A 1 101 ? -23.218 9.123 13.123 1.00 89.75 101 ASP A CA 1
ATOM 782 C C . ASP A 1 101 ? -22.984 8.067 14.229 1.00 89.75 101 ASP A C 1
ATOM 784 O O . ASP A 1 101 ? -23.040 6.874 13.959 1.00 89.75 101 ASP A O 1
ATOM 788 N N . GLY A 1 102 ? -22.759 8.481 15.486 1.00 90.50 102 GLY A N 1
ATOM 789 C CA . GLY A 1 102 ? -22.648 7.591 16.647 1.00 90.50 102 GLY A CA 1
ATOM 790 C C . GLY A 1 102 ? -21.243 7.045 16.912 1.00 90.50 102 GLY A C 1
ATOM 791 O O . GLY A 1 102 ? -21.095 6.104 17.691 1.00 90.50 102 GLY A O 1
ATOM 792 N N . VAL A 1 103 ? -20.213 7.615 16.282 1.00 93.25 103 VAL A N 1
ATOM 793 C CA . VAL A 1 103 ? -18.817 7.179 16.424 1.00 93.25 103 VAL A CA 1
ATOM 794 C C . VAL A 1 103 ? -18.122 7.888 17.593 1.00 93.25 103 VAL A C 1
ATOM 796 O O . VAL A 1 103 ? -18.108 9.117 17.651 1.00 93.25 103 VAL A O 1
ATOM 799 N N . ASP A 1 104 ? -17.470 7.126 18.482 1.00 93.62 104 ASP A N 1
ATOM 800 C CA . ASP A 1 104 ? -16.508 7.661 19.462 1.00 93.62 104 ASP A CA 1
ATOM 801 C C . ASP A 1 104 ? -15.182 8.006 18.762 1.00 93.62 104 ASP A C 1
ATOM 803 O O . ASP A 1 104 ? -14.281 7.173 18.628 1.00 93.62 104 ASP A O 1
ATOM 807 N N . VAL A 1 105 ? -15.075 9.245 18.274 1.00 93.94 105 VAL A N 1
ATOM 808 C CA . VAL A 1 105 ? -13.898 9.711 17.524 1.00 93.94 105 VAL A CA 1
ATOM 809 C C . VAL A 1 105 ? -12.650 9.771 18.405 1.00 93.94 105 VAL A C 1
ATOM 811 O O . VAL A 1 105 ? -11.562 9.425 17.946 1.00 93.94 105 VAL A O 1
ATOM 814 N N . ASP A 1 106 ? -12.791 10.161 19.672 1.00 93.50 106 ASP A N 1
ATOM 815 C CA . ASP A 1 106 ? -11.665 10.236 20.606 1.00 93.50 106 ASP A CA 1
ATOM 816 C C . ASP A 1 106 ? -11.123 8.838 20.939 1.00 93.50 106 ASP A C 1
ATOM 818 O O . ASP A 1 106 ? -9.913 8.656 21.101 1.00 93.50 106 ASP A O 1
ATOM 822 N N . GLY A 1 107 ? -11.998 7.836 21.065 1.00 94.00 107 GLY A N 1
ATOM 823 C CA . GLY A 1 107 ? -11.622 6.421 21.138 1.00 94.00 107 GLY A CA 1
ATOM 824 C C . GLY A 1 107 ? -10.886 5.954 19.888 1.00 94.00 107 GLY A C 1
ATOM 825 O O . GLY A 1 107 ? -9.749 5.485 19.982 1.00 94.00 107 GLY A O 1
ATOM 826 N N . LEU A 1 108 ? -11.487 6.177 18.720 1.00 94.81 108 LEU A N 1
ATOM 827 C CA . LEU A 1 10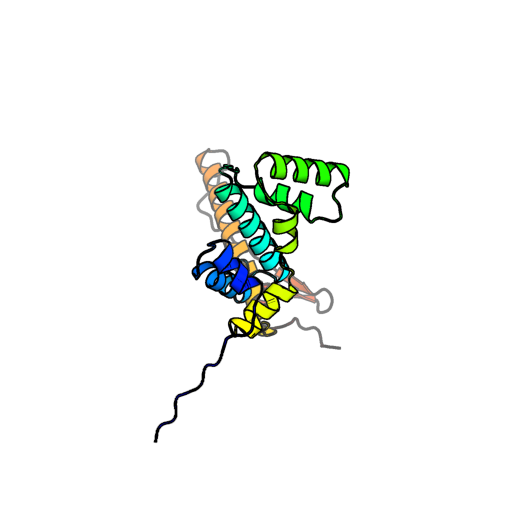8 ? -10.936 5.742 17.440 1.00 94.81 108 LEU A CA 1
ATOM 828 C C . LEU A 1 108 ? -9.536 6.315 17.169 1.00 94.81 108 LEU A C 1
ATOM 830 O O . LEU A 1 108 ? -8.627 5.582 16.780 1.00 94.81 108 LEU A O 1
ATOM 834 N N . GLU A 1 109 ? -9.325 7.610 17.407 1.00 93.81 109 GLU A N 1
ATOM 835 C CA . GLU A 1 109 ? -8.015 8.233 17.190 1.00 93.81 109 GLU A CA 1
ATOM 836 C C . GLU A 1 109 ? -6.943 7.724 18.153 1.00 93.81 109 GLU A C 1
ATOM 838 O O . GLU A 1 109 ? -5.778 7.598 17.771 1.00 93.81 109 GLU A O 1
ATOM 843 N N . ARG A 1 110 ? -7.321 7.391 19.393 1.00 95.31 110 ARG A N 1
ATOM 844 C CA . ARG A 1 110 ? -6.401 6.750 20.344 1.00 95.31 110 ARG A CA 1
ATOM 845 C C . ARG A 1 110 ? -6.019 5.348 19.898 1.00 95.31 110 ARG A C 1
ATOM 847 O O . ARG A 1 110 ? -4.909 4.906 20.207 1.00 95.31 110 ARG A O 1
ATOM 854 N N . ASP A 1 111 ? -6.892 4.660 19.175 1.00 96.94 111 ASP A N 1
ATOM 855 C CA . ASP A 1 111 ? -6.630 3.323 18.656 1.00 96.94 111 ASP A CA 1
ATOM 856 C C . ASP A 1 111 ? -5.830 3.313 17.358 1.00 96.94 111 ASP A C 1
ATOM 858 O O . ASP A 1 111 ? -5.142 2.322 17.103 1.00 96.94 111 ASP A O 1
ATOM 862 N N . PHE A 1 112 ? -5.767 4.424 16.620 1.00 97.19 112 PHE A N 1
ATOM 863 C CA . PHE A 1 112 ? -4.870 4.521 15.473 1.00 97.19 112 PHE A CA 1
ATOM 864 C C . PHE A 1 112 ? -3.430 4.132 15.832 1.00 97.19 112 PHE A C 1
ATOM 866 O O . PHE A 1 112 ? -2.880 4.441 16.900 1.00 97.19 112 PHE A O 1
ATOM 873 N N . VAL A 1 113 ? -2.831 3.358 14.936 1.00 96.88 113 VAL A N 1
ATOM 874 C CA . VAL A 1 113 ? -1.509 2.770 15.091 1.00 96.88 113 VAL A CA 1
ATOM 875 C C . VAL A 1 113 ? -0.504 3.547 14.259 1.00 96.88 113 VAL A C 1
ATOM 877 O O . VAL A 1 113 ? -0.810 4.066 13.186 1.00 96.88 113 VAL A O 1
ATOM 880 N N . THR A 1 114 ? 0.718 3.626 14.771 1.00 95.38 114 THR A N 1
ATOM 881 C CA . THR A 1 114 ? 1.848 4.195 14.041 1.00 95.38 114 THR A CA 1
ATOM 882 C C . THR A 1 114 ? 2.590 3.102 13.280 1.00 95.38 114 THR A C 1
ATOM 884 O O . THR A 1 114 ? 2.434 1.909 13.554 1.00 95.38 114 THR A O 1
ATOM 887 N N . TYR A 1 115 ? 3.484 3.504 12.377 1.00 93.38 115 TYR A N 1
ATOM 888 C CA . TYR A 1 115 ? 4.376 2.558 11.707 1.00 93.38 115 TYR A CA 1
ATOM 889 C C . TYR A 1 115 ? 5.246 1.765 12.702 1.00 93.38 115 TYR A C 1
ATOM 891 O O . TYR A 1 115 ? 5.571 0.614 12.426 1.00 93.38 115 TYR A O 1
ATOM 899 N N . GLN A 1 116 ? 5.612 2.335 13.865 1.00 95.12 116 GLN A N 1
ATOM 900 C CA . GLN A 1 116 ? 6.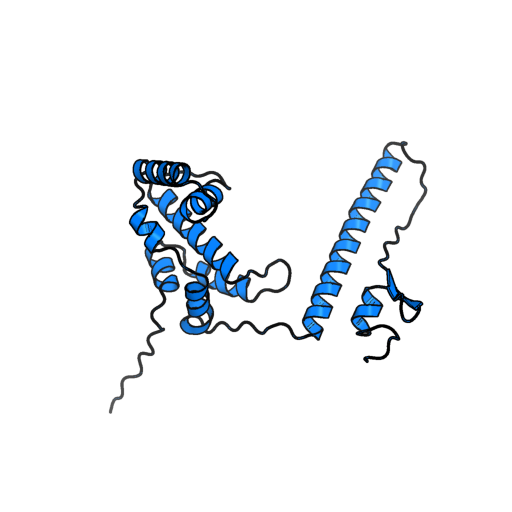352 1.585 14.890 1.00 95.12 116 GLN A CA 1
ATOM 901 C C . GLN A 1 116 ? 5.494 0.477 15.508 1.00 95.12 116 GLN A C 1
ATOM 903 O O . GLN A 1 116 ? 6.002 -0.613 15.744 1.00 95.12 116 GLN A O 1
ATOM 908 N N . ALA A 1 117 ? 4.200 0.726 15.730 1.00 95.81 117 ALA A N 1
ATOM 909 C CA . ALA A 1 117 ? 3.290 -0.291 16.249 1.00 95.81 117 ALA A CA 1
ATOM 910 C C . ALA A 1 117 ? 3.086 -1.440 15.247 1.00 95.81 117 ALA A C 1
ATOM 912 O O . ALA A 1 117 ? 3.072 -2.601 15.654 1.00 95.81 117 ALA A O 1
ATOM 913 N N . ILE A 1 118 ? 2.993 -1.128 13.946 1.00 97.00 118 ILE A N 1
ATOM 914 C CA . ILE A 1 118 ? 2.981 -2.144 12.881 1.00 97.00 118 ILE A CA 1
ATOM 915 C C . ILE A 1 118 ? 4.302 -2.913 12.850 1.00 97.00 118 ILE A C 1
ATOM 917 O O . ILE A 1 118 ? 4.279 -4.137 12.801 1.00 97.00 118 ILE A O 1
ATOM 921 N N . ARG A 1 119 ? 5.447 -2.223 12.942 1.00 93.56 119 ARG A N 1
ATOM 922 C CA . ARG A 1 119 ? 6.763 -2.873 12.973 1.00 93.56 119 ARG A CA 1
ATOM 923 C C . ARG A 1 119 ? 6.856 -3.888 14.105 1.00 93.56 119 ARG A C 1
ATOM 925 O O . ARG A 1 119 ? 7.106 -5.047 13.822 1.00 93.56 119 ARG A O 1
ATOM 932 N N . SER A 1 120 ? 6.598 -3.477 15.348 1.00 92.94 120 SER A N 1
ATOM 933 C CA . SER A 1 120 ? 6.652 -4.390 16.496 1.00 92.94 120 SER A CA 1
ATOM 934 C C . SER A 1 120 ? 5.635 -5.525 16.376 1.00 92.94 120 SER A C 1
ATOM 936 O O . SER A 1 120 ? 5.925 -6.650 16.763 1.00 92.94 120 SER A O 1
ATOM 938 N N . TYR A 1 121 ? 4.453 -5.284 15.799 1.00 95.06 121 TYR A N 1
ATOM 939 C CA . TYR A 1 121 ? 3.516 -6.372 15.522 1.00 95.06 121 TYR A CA 1
ATOM 940 C C . TYR A 1 121 ? 4.080 -7.405 14.542 1.00 95.06 121 TYR A C 1
ATOM 942 O O . TYR A 1 121 ? 4.004 -8.598 14.812 1.00 95.06 121 TYR A O 1
ATOM 950 N N . LEU A 1 122 ? 4.655 -6.960 13.429 1.00 94.62 122 LEU A N 1
ATOM 951 C CA . LEU A 1 122 ? 5.195 -7.867 12.424 1.00 94.62 122 LEU A CA 1
ATOM 952 C C . LEU A 1 122 ? 6.441 -8.585 12.951 1.00 94.62 122 LEU A C 1
ATOM 954 O O . LEU A 1 122 ? 6.475 -9.807 12.956 1.00 94.62 122 LEU A O 1
ATOM 958 N N . THR A 1 123 ? 7.417 -7.856 13.487 1.00 90.88 123 THR A N 1
ATOM 959 C CA . THR A 1 123 ? 8.712 -8.444 13.855 1.00 90.88 123 THR A CA 1
ATOM 960 C C . THR A 1 123 ? 8.720 -9.140 15.212 1.00 90.88 123 THR A C 1
ATOM 962 O O . THR A 1 123 ? 9.426 -10.122 15.371 1.00 90.88 123 THR A O 1
ATOM 965 N N . GLU A 1 124 ? 7.992 -8.633 16.214 1.00 90.38 124 GLU A N 1
ATOM 966 C CA . GLU A 1 124 ? 8.065 -9.162 17.592 1.00 90.38 124 GLU A CA 1
ATOM 967 C C . GLU A 1 124 ? 6.868 -10.048 17.956 1.00 90.38 124 GLU A C 1
ATOM 969 O O . GLU A 1 124 ? 6.997 -10.945 18.782 1.00 90.38 124 GLU A O 1
ATOM 974 N N . TYR A 1 125 ? 5.680 -9.779 17.400 1.00 91.88 125 TYR A N 1
ATOM 975 C CA . TYR A 1 125 ? 4.483 -10.577 17.697 1.00 91.88 125 TYR A CA 1
ATOM 976 C C . TYR A 1 125 ? 4.260 -11.707 16.687 1.00 91.88 125 TYR A C 1
ATOM 978 O O . TYR A 1 125 ? 3.711 -12.748 17.056 1.00 91.88 125 TYR A O 1
ATOM 986 N N . ARG A 1 126 ? 4.637 -11.489 15.423 1.00 91.62 126 ARG A N 1
ATOM 987 C CA . ARG A 1 126 ? 4.473 -12.464 14.338 1.00 91.62 126 ARG A CA 1
ATOM 988 C C . ARG A 1 126 ? 5.762 -13.125 13.880 1.00 91.62 126 ARG A C 1
ATOM 990 O O . ARG A 1 126 ? 5.681 -14.017 13.048 1.00 91.62 126 ARG A O 1
ATOM 997 N N . ASP A 1 127 ? 6.904 -12.709 14.425 1.00 89.06 127 ASP A N 1
ATOM 998 C CA . ASP A 1 127 ? 8.225 -13.198 14.018 1.00 89.06 127 ASP A CA 1
ATOM 999 C C . ASP A 1 127 ? 8.445 -13.079 12.494 1.00 89.06 127 ASP A C 1
ATOM 1001 O O . ASP A 1 127 ? 9.161 -13.871 11.886 1.00 89.06 127 ASP A O 1
ATOM 1005 N N . ALA A 1 128 ? 7.801 -12.090 11.864 1.00 89.31 128 ALA A N 1
ATOM 1006 C CA . ALA A 1 128 ? 7.959 -11.823 10.449 1.00 89.31 128 ALA A CA 1
ATOM 1007 C C . ALA A 1 128 ? 9.304 -11.136 10.220 1.00 89.31 128 ALA A C 1
ATOM 1009 O O . ALA A 1 128 ? 9.632 -10.125 10.856 1.00 89.31 128 ALA A O 1
ATOM 1010 N N . GLU A 1 129 ? 10.052 -11.651 9.256 1.00 80.12 129 GLU A N 1
ATOM 1011 C CA . GLU A 1 129 ? 11.327 -11.094 8.837 1.00 80.12 129 GLU A CA 1
ATOM 1012 C C . GLU A 1 129 ? 11.178 -10.528 7.427 1.00 80.12 129 GLU A C 1
ATOM 1014 O O . GLU A 1 129 ? 10.679 -11.183 6.516 1.00 80.12 129 GLU A O 1
ATOM 1019 N N . TYR A 1 130 ? 11.589 -9.273 7.264 1.00 73.75 130 TYR A N 1
ATOM 1020 C CA . TYR A 1 130 ? 11.771 -8.675 5.953 1.00 73.75 130 TYR A CA 1
ATOM 1021 C C . TYR A 1 130 ? 13.263 -8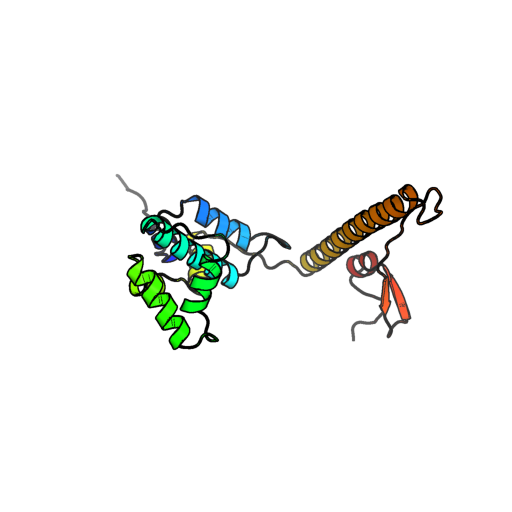.684 5.658 1.00 73.75 130 TYR A C 1
ATOM 1023 O O . TYR A 1 130 ? 14.019 -7.901 6.244 1.00 73.75 130 TYR A O 1
ATOM 1031 N N . GLU A 1 131 ? 13.680 -9.576 4.770 1.00 66.88 131 GLU A N 1
ATOM 1032 C CA . GLU A 1 131 ? 15.019 -9.532 4.203 1.00 66.88 131 GLU A CA 1
ATOM 1033 C C . GLU A 1 131 ? 15.056 -8.376 3.202 1.00 66.88 131 GLU A C 1
ATOM 1035 O O . GLU A 1 131 ? 14.284 -8.325 2.245 1.00 66.88 131 GLU A O 1
ATOM 1040 N N . GLU A 1 132 ? 15.908 -7.377 3.454 1.00 65.06 132 GLU A N 1
ATOM 1041 C CA . GLU A 1 132 ? 16.148 -6.356 2.441 1.00 65.06 132 GLU A CA 1
ATOM 1042 C C . GLU A 1 132 ? 16.704 -7.041 1.189 1.00 65.06 132 GLU A C 1
ATOM 1044 O O . GLU A 1 132 ? 17.734 -7.710 1.304 1.00 65.06 132 GLU A O 1
ATOM 1049 N N . PRO A 1 133 ? 16.097 -6.829 0.003 1.00 66.69 133 PRO A N 1
ATOM 1050 C CA . PRO A 1 133 ? 16.594 -7.413 -1.225 1.00 66.69 133 PRO A CA 1
ATOM 1051 C C . PRO A 1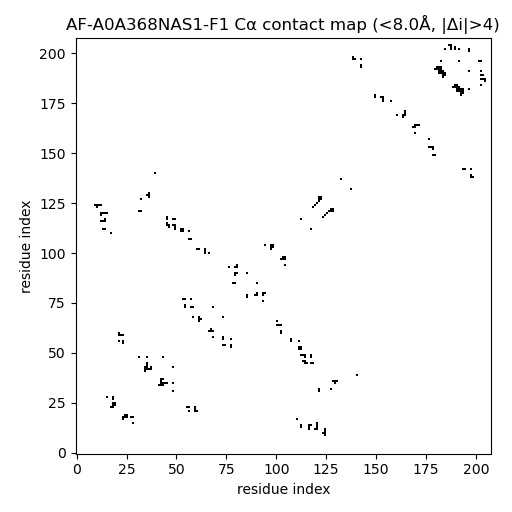 133 ? 18.070 -7.077 -1.384 1.00 66.69 133 PRO A C 1
ATOM 1053 O O . PRO A 1 133 ? 18.483 -5.907 -1.243 1.00 66.69 133 PRO A O 1
ATOM 1056 N N . SER A 1 134 ? 18.857 -8.104 -1.675 1.00 74.88 134 SER A N 1
ATOM 1057 C CA . SER A 1 134 ? 20.252 -7.978 -2.057 1.00 74.88 134 SER A CA 1
ATOM 1058 C C . SER A 1 134 ? 20.389 -7.046 -3.264 1.00 74.88 134 SER A C 1
ATOM 1060 O O . SER A 1 134 ? 19.430 -6.754 -3.984 1.00 74.88 134 SER A O 1
ATOM 1062 N N . ALA A 1 135 ? 21.602 -6.549 -3.512 1.00 75.81 135 ALA A N 1
ATOM 1063 C CA . ALA A 1 135 ? 21.851 -5.719 -4.689 1.00 75.81 135 ALA A CA 1
ATOM 1064 C C . ALA A 1 135 ? 21.423 -6.427 -5.991 1.00 75.81 135 ALA A C 1
ATOM 1066 O O . ALA A 1 135 ? 20.861 -5.781 -6.871 1.00 75.81 135 ALA A O 1
ATOM 1067 N N . ALA A 1 136 ? 21.616 -7.749 -6.071 1.00 77.38 136 ALA A N 1
ATOM 1068 C CA . ALA A 1 136 ? 21.202 -8.564 -7.208 1.00 77.38 136 ALA A CA 1
ATOM 1069 C C . ALA A 1 136 ? 19.672 -8.609 -7.367 1.00 77.38 136 ALA A C 1
ATOM 1071 O O . ALA A 1 136 ? 19.167 -8.313 -8.446 1.00 77.38 136 ALA A O 1
ATOM 1072 N N . GLU A 1 137 ? 18.929 -8.872 -6.290 1.00 76.12 137 GLU A N 1
ATOM 1073 C CA . GLU A 1 137 ? 17.456 -8.926 -6.328 1.00 76.12 137 GLU A CA 1
ATOM 1074 C C . GLU A 1 137 ? 16.835 -7.562 -6.668 1.00 76.12 137 GLU A C 1
ATOM 1076 O O . GLU A 1 137 ? 15.819 -7.482 -7.359 1.00 76.12 137 GLU A O 1
ATOM 1081 N N . ARG A 1 138 ? 17.467 -6.452 -6.258 1.00 80.69 138 ARG A N 1
ATOM 1082 C CA . ARG A 1 138 ? 17.029 -5.107 -6.680 1.00 80.69 138 ARG A CA 1
ATOM 1083 C C . ARG A 1 138 ? 17.188 -4.904 -8.181 1.00 80.69 138 ARG A C 1
ATOM 1085 O O . ARG A 1 138 ? 16.293 -4.348 -8.814 1.00 80.69 138 ARG A O 1
ATOM 1092 N N . VAL A 1 139 ? 18.325 -5.324 -8.734 1.00 84.75 139 VAL A N 1
ATOM 1093 C CA . VAL A 1 139 ? 18.592 -5.248 -10.176 1.00 84.75 139 VAL A CA 1
ATOM 1094 C C . VAL A 1 139 ? 17.586 -6.110 -10.943 1.00 84.75 139 VAL A C 1
ATOM 1096 O O . VAL A 1 139 ? 17.008 -5.639 -11.924 1.00 84.75 139 VAL A O 1
ATOM 1099 N N . GLU A 1 140 ? 17.303 -7.317 -10.452 1.00 83.56 140 GLU A N 1
ATOM 1100 C CA . GLU A 1 140 ? 16.307 -8.222 -11.030 1.00 83.56 140 GLU A CA 1
ATOM 1101 C C . GLU A 1 140 ? 14.891 -7.621 -11.002 1.00 83.56 140 GLU A C 1
ATOM 1103 O O . GLU A 1 140 ? 14.223 -7.569 -12.033 1.00 83.56 140 GLU A O 1
ATOM 1108 N N . SER A 1 141 ? 14.458 -7.036 -9.881 1.00 81.31 141 SER A N 1
ATOM 1109 C CA . SER A 1 141 ? 13.140 -6.385 -9.780 1.00 81.31 141 SER A CA 1
ATOM 1110 C C . SER A 1 141 ? 12.971 -5.203 -10.751 1.00 81.31 141 SER A C 1
ATOM 1112 O O . SER A 1 141 ? 11.909 -5.009 -11.367 1.00 81.31 141 SER A O 1
ATOM 1114 N N . VAL A 1 142 ? 14.032 -4.407 -10.936 1.00 85.75 142 VAL A N 1
ATOM 1115 C CA . VAL A 1 142 ? 14.054 -3.327 -11.936 1.00 85.75 142 VAL A CA 1
ATOM 1116 C C . VAL A 1 142 ? 13.930 -3.911 -13.344 1.00 85.75 142 VAL A C 1
ATOM 1118 O O . VAL A 1 142 ? 13.114 -3.431 -14.139 1.00 85.75 142 VAL A O 1
ATOM 1121 N N . LEU A 1 143 ? 14.685 -4.971 -13.642 1.00 88.56 143 LEU A N 1
ATOM 1122 C CA . LEU A 1 143 ? 14.641 -5.667 -14.923 1.00 88.56 143 LEU A CA 1
ATOM 1123 C C . LEU A 1 143 ? 13.231 -6.199 -15.234 1.00 88.56 143 LEU A C 1
ATOM 1125 O O . LEU A 1 143 ? 12.695 -5.927 -16.314 1.00 88.56 143 LEU A O 1
ATOM 1129 N N . GLU A 1 144 ? 12.592 -6.885 -14.286 1.00 86.81 144 GLU A N 1
ATOM 1130 C CA . GLU A 1 144 ? 11.225 -7.399 -14.428 1.00 86.81 144 GLU A CA 1
ATOM 1131 C C . GLU A 1 144 ? 10.210 -6.286 -14.709 1.00 86.81 144 GLU A C 1
ATOM 1133 O O . GLU A 1 144 ? 9.340 -6.412 -15.580 1.00 86.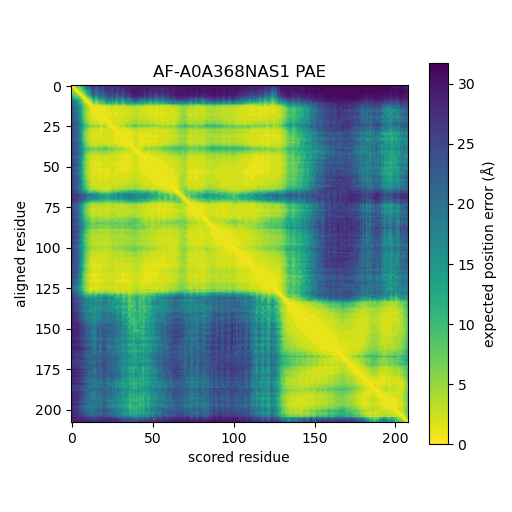81 144 GLU A O 1
ATOM 1138 N N . THR A 1 145 ? 10.330 -5.163 -14.000 1.00 88.00 145 THR A N 1
ATOM 1139 C CA . THR A 1 145 ? 9.443 -4.009 -14.178 1.00 88.00 145 THR A CA 1
ATOM 1140 C C . THR A 1 145 ? 9.560 -3.430 -15.586 1.00 88.00 145 THR A C 1
ATOM 1142 O O . THR A 1 145 ? 8.545 -3.173 -16.244 1.00 88.00 145 THR A O 1
ATOM 1145 N N . ILE A 1 146 ? 10.783 -3.295 -16.104 1.00 89.38 146 ILE A N 1
ATOM 1146 C CA . ILE A 1 146 ? 11.017 -2.831 -17.475 1.00 89.38 146 ILE A CA 1
ATOM 1147 C C . ILE A 1 146 ? 10.415 -3.810 -18.494 1.00 89.38 146 ILE A C 1
ATOM 1149 O O . ILE A 1 146 ? 9.738 -3.384 -19.436 1.00 89.38 146 ILE A O 1
ATOM 1153 N N . GLN A 1 147 ? 10.599 -5.121 -18.307 1.00 88.62 147 GLN A N 1
ATOM 1154 C CA . GLN A 1 147 ? 10.034 -6.138 -19.203 1.00 88.62 147 GLN A CA 1
ATOM 1155 C C . GLN A 1 147 ? 8.496 -6.110 -19.224 1.00 88.62 147 GLN A C 1
ATOM 1157 O O . GLN A 1 147 ? 7.877 -6.204 -20.296 1.00 88.62 147 GLN A O 1
ATOM 1162 N N . ARG A 1 148 ? 7.865 -5.905 -18.061 1.00 91.06 148 ARG A N 1
ATOM 1163 C CA . ARG A 1 148 ? 6.407 -5.753 -17.923 1.00 91.06 148 ARG A CA 1
ATOM 1164 C C . ARG A 1 148 ? 5.897 -4.537 -18.698 1.00 91.06 148 ARG A C 1
ATOM 1166 O O . ARG A 1 148 ? 4.929 -4.644 -19.458 1.00 91.06 148 ARG A O 1
ATOM 1173 N N . LEU A 1 149 ? 6.574 -3.394 -18.565 1.00 92.44 149 LEU A N 1
ATOM 1174 C CA . LEU A 1 149 ? 6.235 -2.163 -19.286 1.00 92.44 149 LEU A CA 1
ATOM 1175 C C . LEU A 1 149 ? 6.402 -2.317 -20.802 1.00 92.44 149 LEU A C 1
ATOM 1177 O O . LEU A 1 149 ? 5.495 -1.933 -21.546 1.00 92.44 149 LEU A O 1
ATOM 1181 N N . ARG A 1 150 ? 7.496 -2.938 -21.266 1.00 92.19 150 ARG A N 1
ATOM 1182 C CA . ARG A 1 150 ? 7.714 -3.242 -22.694 1.00 92.19 150 ARG A CA 1
ATOM 1183 C C . ARG A 1 150 ? 6.583 -4.098 -23.260 1.00 92.19 150 ARG A C 1
ATOM 1185 O O . ARG A 1 150 ? 6.014 -3.756 -24.296 1.00 92.19 150 ARG A O 1
ATOM 1192 N N . SER A 1 151 ? 6.206 -5.163 -22.554 1.00 92.19 151 SER A N 1
ATOM 1193 C CA . SER A 1 151 ? 5.125 -6.072 -22.965 1.00 92.19 151 SER A CA 1
ATOM 1194 C C . SER A 1 151 ? 3.774 -5.359 -23.062 1.00 92.19 151 SER A C 1
ATOM 1196 O O . SER A 1 151 ? 3.024 -5.543 -24.028 1.00 92.19 151 SER A O 1
ATOM 1198 N N . ARG A 1 152 ? 3.477 -4.483 -22.094 1.00 95.00 152 ARG A N 1
ATOM 1199 C CA . ARG A 1 152 ? 2.252 -3.677 -22.088 1.00 95.00 152 ARG A CA 1
ATOM 1200 C C . ARG A 1 152 ? 2.234 -2.650 -23.221 1.00 95.00 152 ARG A C 1
ATOM 1202 O O . ARG A 1 152 ? 1.235 -2.565 -23.934 1.00 95.00 152 ARG A O 1
ATOM 1209 N N . LEU A 1 153 ? 3.322 -1.899 -23.410 1.00 95.69 153 LEU A N 1
ATOM 1210 C CA . LEU A 1 153 ? 3.445 -0.914 -24.488 1.00 95.69 153 LEU A CA 1
ATOM 1211 C C . LEU A 1 153 ? 3.292 -1.578 -25.856 1.00 95.69 153 LEU A C 1
ATOM 1213 O O . LEU A 1 153 ? 2.547 -1.079 -26.704 1.00 95.69 153 LEU A O 1
ATOM 1217 N N . ARG A 1 154 ? 3.945 -2.729 -26.043 1.00 95.62 154 ARG A N 1
ATOM 1218 C CA . ARG A 1 154 ? 3.831 -3.528 -27.259 1.00 95.62 154 ARG A CA 1
ATOM 1219 C C . ARG A 1 154 ? 2.378 -3.902 -27.536 1.00 95.62 154 ARG A C 1
ATOM 1221 O O . ARG A 1 154 ? 1.870 -3.579 -28.603 1.00 95.62 154 ARG A O 1
ATOM 1228 N N . SER A 1 155 ? 1.701 -4.491 -26.552 1.00 95.69 155 SER A N 1
ATOM 1229 C CA . SER A 1 155 ? 0.312 -4.950 -26.691 1.00 95.69 155 SER A CA 1
ATOM 1230 C C . SER A 1 155 ? -0.648 -3.805 -27.040 1.00 95.69 155 SER A C 1
ATOM 1232 O O . SER A 1 155 ? -1.492 -3.933 -27.927 1.00 95.69 155 SER A O 1
ATOM 1234 N N . ILE A 1 156 ? -0.503 -2.656 -26.369 1.00 97.44 156 ILE A N 1
ATOM 1235 C CA . ILE A 1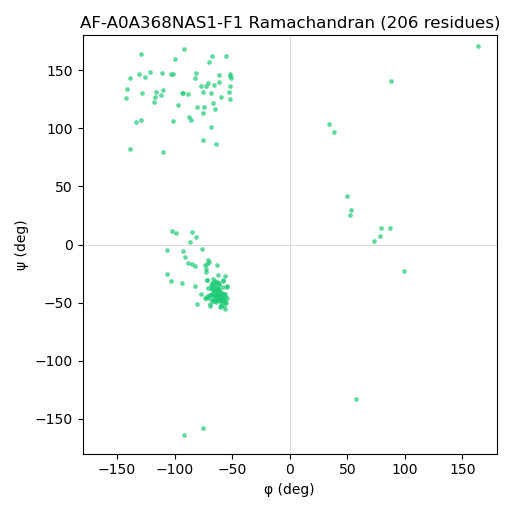 156 ? -1.321 -1.461 -26.628 1.00 97.44 156 ILE A CA 1
ATOM 1236 C C . ILE A 1 156 ? -1.065 -0.915 -28.038 1.00 97.44 156 ILE A C 1
ATOM 1238 O O . ILE A 1 156 ? -2.008 -0.546 -28.744 1.00 97.44 156 ILE A O 1
ATOM 1242 N N . THR A 1 157 ? 0.201 -0.862 -28.452 1.00 97.00 157 THR A N 1
ATOM 1243 C CA . THR A 1 157 ? 0.597 -0.323 -29.758 1.00 97.00 157 THR A CA 1
ATOM 1244 C C . THR A 1 157 ? 0.148 -1.242 -30.891 1.00 97.00 157 THR A C 1
ATOM 1246 O O . THR A 1 157 ? -0.467 -0.759 -31.840 1.00 97.00 157 THR A O 1
ATOM 1249 N N . GLU A 1 158 ? 0.365 -2.556 -30.774 1.00 96.31 158 GLU A N 1
ATOM 1250 C CA . GLU A 1 158 ? -0.127 -3.558 -31.732 1.00 96.31 158 GLU A CA 1
ATOM 1251 C C . GLU A 1 158 ? -1.650 -3.443 -31.894 1.00 96.31 158 GLU A C 1
ATOM 1253 O O . GLU A 1 158 ? -2.134 -3.239 -33.008 1.00 96.31 158 GLU A O 1
ATOM 1258 N N . GLY A 1 159 ? -2.401 -3.426 -30.786 1.00 95.56 159 GLY A N 1
ATOM 1259 C CA . GLY A 1 159 ? -3.859 -3.275 -30.827 1.00 95.56 159 GLY A CA 1
ATOM 1260 C C . GLY A 1 159 ? -4.333 -1.948 -31.437 1.00 95.56 159 GLY A C 1
ATOM 1261 O O . GLY A 1 159 ? -5.373 -1.900 -32.101 1.00 95.56 159 GLY A O 1
ATOM 1262 N N . SER A 1 160 ? -3.576 -0.865 -31.248 1.00 96.81 160 SER A N 1
ATOM 1263 C CA . SER A 1 160 ? -3.887 0.443 -31.841 1.00 96.81 160 SER A CA 1
ATOM 1264 C C . SER A 1 160 ? -3.639 0.459 -33.351 1.00 96.81 160 SER A C 1
ATOM 1266 O O . SER A 1 160 ? -4.492 0.932 -34.106 1.00 96.81 160 SER A O 1
ATOM 1268 N N . LEU A 1 161 ? -2.513 -0.100 -33.806 1.00 96.50 161 LEU A N 1
ATOM 1269 C CA . LEU A 1 161 ? -2.185 -0.225 -35.229 1.00 96.50 161 LEU A CA 1
ATOM 1270 C C . LEU A 1 161 ? -3.186 -1.129 -35.955 1.00 96.50 161 LEU A C 1
ATOM 1272 O O . LEU A 1 161 ? -3.682 -0.760 -37.022 1.00 96.50 161 LEU A O 1
ATOM 1276 N N . ASP A 1 162 ? -3.556 -2.259 -35.348 1.00 95.00 162 ASP A N 1
ATOM 1277 C CA . ASP A 1 162 ? -4.571 -3.161 -35.896 1.00 95.00 162 ASP A CA 1
ATOM 1278 C C . ASP A 1 162 ? -5.940 -2.491 -36.029 1.00 95.00 162 ASP A C 1
ATOM 1280 O O . ASP A 1 162 ? -6.628 -2.682 -37.034 1.00 95.00 162 ASP A O 1
ATOM 1284 N N . ARG A 1 163 ? -6.329 -1.658 -35.056 1.00 95.56 163 ARG A N 1
ATOM 1285 C CA . ARG A 1 163 ? -7.580 -0.888 -35.105 1.00 95.56 163 ARG A CA 1
ATOM 1286 C C . ARG A 1 163 ? -7.576 0.168 -36.211 1.00 95.56 163 ARG A C 1
ATOM 1288 O O . ARG A 1 163 ? -8.584 0.354 -36.892 1.00 95.56 163 ARG A O 1
ATOM 1295 N N . LEU A 1 164 ? -6.469 0.884 -36.397 1.00 96.62 164 LEU A N 1
ATOM 1296 C CA . LEU A 1 164 ? -6.360 1.871 -37.478 1.00 96.62 164 LEU A CA 1
ATOM 1297 C C . LEU A 1 164 ? -6.371 1.199 -38.854 1.00 96.62 164 LEU A C 1
ATOM 1299 O O . LEU A 1 164 ? -6.983 1.725 -39.785 1.00 96.62 164 LEU A O 1
ATOM 1303 N N . ARG A 1 165 ? -5.761 0.013 -38.959 1.00 94.44 165 ARG A N 1
ATOM 1304 C CA . ARG A 1 165 ? -5.822 -0.820 -40.161 1.00 94.44 165 ARG A CA 1
ATOM 1305 C C . ARG A 1 165 ? -7.246 -1.290 -40.454 1.00 94.44 165 ARG A C 1
ATOM 1307 O O . ARG A 1 165 ? -7.703 -1.150 -41.579 1.00 94.44 165 ARG A O 1
ATOM 1314 N N . SER A 1 166 ? -7.964 -1.812 -39.458 1.00 93.06 166 SER A N 1
ATOM 1315 C CA . SER A 1 166 ? -9.319 -2.356 -39.653 1.00 93.06 166 SER A CA 1
ATOM 1316 C C . SER A 1 166 ? -10.391 -1.301 -39.937 1.00 93.06 166 SER A C 1
ATOM 1318 O O . SER A 1 166 ? -11.478 -1.642 -40.391 1.00 93.06 166 SER A O 1
ATOM 1320 N N . THR A 1 167 ? -10.095 -0.027 -39.676 1.00 96.50 167 THR A N 1
ATOM 1321 C CA . THR A 1 167 ? -10.984 1.112 -39.961 1.00 96.50 167 THR A CA 1
ATOM 1322 C C . THR A 1 167 ? -10.582 1.884 -41.222 1.00 96.50 167 THR A C 1
ATOM 1324 O O . THR A 1 167 ? -11.068 3.000 -41.444 1.00 96.50 167 THR A O 1
ATOM 1327 N N . ASP A 1 168 ? -9.668 1.321 -42.023 1.00 92.69 168 ASP A N 1
ATOM 1328 C CA . ASP A 1 168 ? -9.110 1.916 -43.245 1.00 92.69 168 ASP A CA 1
ATOM 1329 C C . ASP A 1 168 ? -8.542 3.333 -43.028 1.00 92.69 168 ASP A C 1
ATOM 1331 O O . ASP A 1 168 ? -8.483 4.159 -43.939 1.00 92.69 168 ASP A O 1
ATOM 1335 N N . ARG A 1 169 ? -8.131 3.647 -41.791 1.00 95.88 169 ARG A N 1
ATOM 1336 C CA . ARG A 1 169 ? -7.479 4.917 -41.428 1.00 95.88 169 ARG A CA 1
ATOM 1337 C C . ARG A 1 169 ? -5.965 4.853 -41.596 1.00 95.88 169 ARG A C 1
ATOM 1339 O O . ARG A 1 169 ? -5.316 5.895 -41.617 1.00 95.88 169 ARG A O 1
ATOM 1346 N N . LEU A 1 170 ? -5.412 3.647 -41.714 1.00 94.94 170 LEU A N 1
ATOM 1347 C CA . LEU A 1 170 ? -3.996 3.388 -41.933 1.00 94.94 170 LEU A CA 1
ATOM 1348 C C . LEU A 1 170 ? -3.828 2.200 -42.886 1.00 94.94 170 LEU A C 1
ATOM 1350 O O . LEU A 1 170 ? -4.335 1.113 -42.628 1.00 94.94 170 LEU A O 1
ATOM 1354 N N . THR A 1 171 ? -3.073 2.384 -43.967 1.00 94.81 171 THR A N 1
ATOM 1355 C CA . THR A 1 171 ? -2.669 1.272 -44.839 1.00 94.81 171 THR A CA 1
ATOM 1356 C C . THR A 1 171 ? -1.401 0.631 -44.280 1.00 94.81 171 THR A C 1
ATOM 1358 O O . THR A 1 171 ? -0.324 1.215 -44.360 1.00 94.81 171 THR A O 1
ATOM 1361 N N . LEU A 1 172 ? -1.528 -0.566 -43.705 1.00 93.69 172 LEU A N 1
ATOM 1362 C CA . LEU A 1 172 ? -0.419 -1.327 -43.126 1.00 93.69 172 LEU A CA 1
ATOM 1363 C C . LEU A 1 172 ? -0.590 -2.821 -43.430 1.00 93.69 172 LEU A C 1
ATOM 1365 O O . LEU A 1 172 ? -1.680 -3.371 -43.273 1.00 93.69 172 LEU A O 1
ATOM 1369 N N . GLY A 1 173 ? 0.487 -3.476 -43.870 1.00 93.00 173 GLY A N 1
ATOM 1370 C CA . GLY A 1 173 ? 0.510 -4.917 -44.134 1.00 93.00 173 GLY A CA 1
ATOM 1371 C C . GLY A 1 173 ? 0.567 -5.766 -42.859 1.00 93.00 173 GLY A C 1
ATOM 1372 O O . GLY A 1 173 ? 0.213 -5.323 -41.767 1.00 93.00 173 GLY A O 1
ATOM 1373 N N . THR A 1 174 ? 1.039 -7.008 -42.984 1.00 92.38 174 THR A N 1
ATOM 1374 C CA . THR A 1 174 ? 1.449 -7.780 -41.798 1.00 92.38 174 THR A CA 1
ATOM 1375 C C . THR A 1 174 ? 2.699 -7.131 -41.219 1.00 92.38 174 THR A C 1
ATOM 1377 O O . THR A 1 174 ? 3.642 -6.860 -41.962 1.00 92.38 174 THR A O 1
ATOM 1380 N N . PHE A 1 175 ? 2.711 -6.875 -39.915 1.00 93.31 175 PHE A N 1
ATOM 1381 C CA . PHE A 1 175 ? 3.807 -6.177 -39.253 1.00 93.31 175 PHE A CA 1
ATOM 1382 C C . PHE A 1 175 ? 4.302 -6.953 -38.032 1.00 93.31 175 PHE A C 1
ATOM 1384 O O . PHE 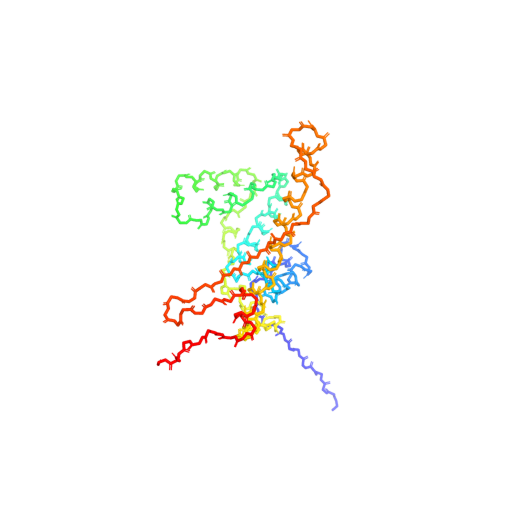A 1 175 ? 3.644 -7.866 -37.536 1.00 93.31 175 PHE A O 1
ATOM 1391 N N . ARG A 1 176 ? 5.495 -6.585 -37.567 1.00 92.75 176 ARG A N 1
ATOM 1392 C CA . ARG A 1 176 ? 6.060 -7.000 -36.281 1.00 92.75 176 ARG A CA 1
ATOM 1393 C C . ARG A 1 176 ? 6.505 -5.739 -35.558 1.00 92.75 176 ARG A C 1
ATOM 1395 O O . ARG A 1 176 ? 7.172 -4.907 -36.167 1.00 92.75 176 ARG A O 1
ATOM 1402 N N . LEU A 1 177 ? 6.113 -5.597 -34.297 1.00 93.69 177 LEU A N 1
ATOM 1403 C CA . LEU A 1 177 ? 6.519 -4.473 -33.465 1.00 93.69 177 LEU A CA 1
ATOM 1404 C C . LEU A 1 177 ? 7.768 -4.842 -32.656 1.00 93.69 177 LEU A C 1
ATOM 1406 O O . LEU A 1 177 ? 7.795 -5.880 -31.992 1.00 93.69 177 LEU A O 1
ATOM 1410 N N . PHE A 1 178 ? 8.770 -3.967 -32.702 1.00 92.75 178 PHE A N 1
ATOM 1411 C CA . PHE A 1 178 ? 9.968 -4.017 -31.868 1.00 92.75 178 PHE A CA 1
ATOM 1412 C C . PHE A 1 178 ? 9.907 -2.858 -30.873 1.00 92.75 178 PHE A C 1
ATOM 1414 O O . PHE A 1 178 ? 9.543 -1.742 -31.245 1.00 92.75 178 PHE A O 1
ATOM 1421 N N . VAL A 1 179 ? 10.180 -3.149 -29.603 1.00 93.62 179 VAL A N 1
ATOM 1422 C CA . VAL A 1 179 ? 10.181 -2.168 -28.514 1.00 93.62 179 VAL A CA 1
ATOM 1423 C C . VAL A 1 179 ? 11.447 -2.406 -27.726 1.00 93.62 179 VAL A C 1
ATOM 1425 O O . VAL A 1 179 ? 11.522 -3.374 -26.968 1.00 93.62 179 VAL A O 1
ATOM 1428 N N . ASP A 1 180 ? 12.411 -1.518 -27.890 1.00 91.56 180 ASP A N 1
ATOM 1429 C CA . ASP A 1 180 ? 13.721 -1.622 -27.266 1.00 91.56 180 ASP A CA 1
ATOM 1430 C C . ASP A 1 180 ? 13.971 -0.390 -26.397 1.00 91.56 180 ASP A C 1
ATOM 1432 O O . ASP A 1 180 ? 13.413 0.686 -26.628 1.00 91.56 180 ASP A O 1
ATOM 1436 N N . VAL A 1 181 ? 14.720 -0.602 -25.320 1.00 93.12 181 VAL A N 1
ATOM 1437 C CA . VAL A 1 181 ? 15.089 0.432 -24.356 1.00 93.12 181 VAL A CA 1
ATOM 1438 C C . VAL A 1 181 ? 16.591 0.326 -24.210 1.00 93.12 181 VAL A C 1
ATOM 1440 O O . VAL A 1 181 ? 17.079 -0.632 -23.611 1.00 93.12 181 VAL A O 1
ATOM 1443 N N . ASP A 1 182 ? 17.292 1.294 -24.783 1.00 94.50 182 ASP A N 1
ATOM 1444 C CA . ASP A 1 182 ? 18.747 1.320 -24.819 1.00 94.50 182 ASP A CA 1
ATOM 1445 C C . ASP A 1 182 ? 19.281 2.438 -23.928 1.00 94.50 182 ASP A C 1
ATOM 1447 O O . ASP A 1 182 ? 18.670 3.501 -23.789 1.00 94.50 182 ASP A O 1
ATOM 1451 N N . VAL A 1 183 ? 20.444 2.188 -23.340 1.00 95.00 183 VAL A N 1
ATOM 1452 C CA . VAL A 1 183 ? 21.188 3.130 -22.511 1.00 95.00 183 VAL A CA 1
ATOM 1453 C C . VAL A 1 183 ? 22.522 3.399 -23.193 1.00 95.00 183 VAL A C 1
ATOM 1455 O O . VAL A 1 183 ? 23.288 2.471 -23.444 1.00 95.00 183 VAL A O 1
ATOM 1458 N N . LEU A 1 184 ? 22.794 4.670 -23.487 1.00 95.75 184 LEU A N 1
ATOM 1459 C CA . LEU A 1 184 ? 24.107 5.155 -23.905 1.00 95.75 184 LEU A CA 1
ATOM 1460 C C . LEU A 1 184 ? 24.815 5.719 -22.675 1.00 95.75 184 LEU A C 1
ATOM 1462 O O . LEU A 1 184 ? 24.320 6.667 -22.065 1.00 95.75 184 LEU A O 1
ATOM 1466 N N . CYS A 1 185 ? 25.967 5.157 -22.326 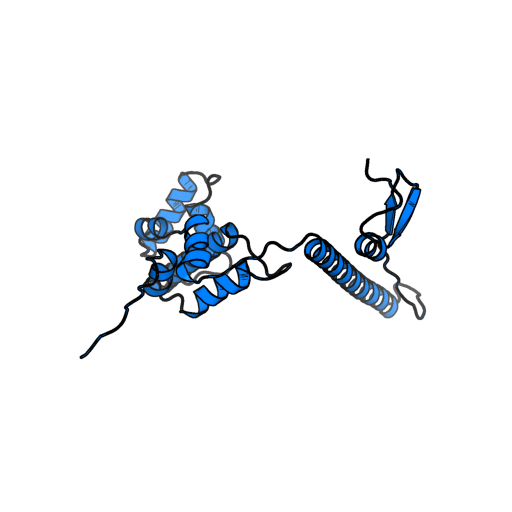1.00 94.94 185 CYS A N 1
ATOM 1467 C CA . CYS A 1 185 ? 26.860 5.800 -21.376 1.00 94.94 185 CYS A CA 1
ATOM 1468 C C . CYS A 1 185 ? 27.661 6.879 -22.113 1.00 94.94 185 CYS A C 1
ATOM 1470 O O . CYS A 1 185 ? 28.400 6.570 -23.047 1.00 94.94 185 CYS A O 1
ATOM 1472 N N . GLU A 1 186 ? 27.517 8.140 -21.711 1.00 93.81 186 GLU A N 1
ATOM 1473 C CA . GLU A 1 186 ? 28.226 9.259 -22.347 1.00 93.81 186 GLU A CA 1
ATOM 1474 C C . GLU A 1 186 ? 29.723 9.291 -21.997 1.00 93.81 186 GLU A C 1
ATOM 1476 O O . GLU A 1 186 ? 30.508 9.852 -22.759 1.00 93.81 186 GLU A O 1
ATOM 1481 N N . ASP A 1 187 ? 30.128 8.643 -20.899 1.00 93.88 187 ASP A N 1
ATOM 1482 C CA . ASP A 1 187 ? 31.518 8.625 -20.431 1.00 93.88 187 ASP A CA 1
ATOM 1483 C C . ASP A 1 187 ? 32.374 7.598 -21.187 1.00 93.88 187 ASP A C 1
ATOM 1485 O O . ASP A 1 187 ? 33.425 7.941 -21.729 1.00 93.88 187 ASP A O 1
ATOM 1489 N N . CYS A 1 188 ? 31.922 6.339 -21.276 1.00 94.50 188 CYS A N 1
ATOM 1490 C CA . CYS A 1 188 ? 32.629 5.299 -22.039 1.00 94.50 188 CYS A CA 1
ATOM 1491 C C . CYS A 1 188 ? 32.169 5.184 -23.504 1.00 94.50 188 CYS A C 1
ATOM 1493 O O . CYS A 1 188 ? 32.805 4.493 -24.300 1.00 94.50 188 CYS A O 1
ATOM 1495 N N . GLY A 1 189 ? 31.073 5.850 -23.885 1.00 93.06 189 GLY A N 1
ATOM 1496 C CA . GLY A 1 189 ? 30.519 5.842 -25.244 1.00 93.06 189 GLY A CA 1
ATOM 1497 C C . GLY A 1 189 ? 29.822 4.539 -25.652 1.00 93.06 189 GLY A C 1
ATOM 1498 O O . GLY A 1 189 ? 29.383 4.416 -26.797 1.00 93.06 189 GLY A O 1
ATOM 1499 N N . ALA A 1 190 ? 29.723 3.561 -24.751 1.00 94.19 190 ALA A N 1
ATOM 1500 C CA . ALA A 1 190 ? 29.104 2.276 -25.033 1.00 94.19 190 ALA A CA 1
ATOM 1501 C C . ALA A 1 190 ? 27.572 2.336 -24.906 1.00 94.19 190 ALA A C 1
ATOM 1503 O O . ALA A 1 190 ? 27.024 3.012 -24.030 1.00 94.19 190 ALA A O 1
ATOM 1504 N N . GLN A 1 191 ? 26.884 1.608 -25.789 1.00 95.56 191 GLN A N 1
ATOM 1505 C CA . GLN A 1 191 ? 25.427 1.501 -25.821 1.00 95.56 191 GLN A CA 1
ATOM 1506 C C . GLN A 1 191 ? 25.004 0.062 -25.535 1.00 95.56 191 GLN A C 1
ATOM 1508 O O . GLN A 1 191 ? 25.501 -0.866 -26.170 1.00 95.56 191 GLN A O 1
ATOM 1513 N N . TYR A 1 192 ? 24.053 -0.096 -24.620 1.00 94.88 192 TYR A N 1
ATOM 1514 C CA . TYR A 1 192 ? 23.543 -1.389 -24.174 1.00 94.88 192 TYR A CA 1
ATOM 1515 C C . TYR A 1 192 ? 22.024 -1.397 -24.194 1.00 94.88 192 TYR A C 1
ATOM 1517 O O . TYR A 1 192 ? 21.395 -0.394 -23.847 1.00 94.88 192 TYR A O 1
ATOM 1525 N N . GLY A 1 193 ? 21.427 -2.550 -24.493 1.00 94.19 193 GLY A N 1
ATOM 1526 C CA . GLY A 1 193 ? 20.043 -2.771 -24.094 1.00 94.19 193 GLY A CA 1
ATOM 1527 C C . GLY A 1 193 ? 19.956 -2.713 -22.568 1.00 94.19 193 GLY A C 1
ATOM 1528 O O . GLY A 1 193 ? 20.823 -3.237 -21.874 1.00 94.19 193 GLY A O 1
ATOM 1529 N N . VAL A 1 194 ? 18.913 -2.101 -22.009 1.00 92.94 194 VAL A N 1
ATOM 1530 C CA . VAL A 1 194 ? 18.809 -1.929 -20.548 1.00 92.94 194 VAL A CA 1
ATOM 1531 C C . VAL A 1 194 ? 18.847 -3.260 -19.787 1.00 92.94 194 VAL A C 1
ATOM 1533 O O . VAL A 1 194 ? 19.382 -3.317 -18.689 1.00 92.94 194 VAL A O 1
ATOM 1536 N N . ALA A 1 195 ? 18.334 -4.341 -20.383 1.00 88.50 195 ALA A N 1
ATOM 1537 C CA . ALA A 1 195 ? 18.424 -5.678 -19.803 1.00 88.50 195 ALA A CA 1
ATOM 1538 C C . ALA A 1 195 ? 19.868 -6.187 -19.748 1.00 88.50 195 ALA A C 1
ATOM 1540 O O . ALA A 1 195 ? 20.330 -6.603 -18.694 1.00 88.50 195 ALA A O 1
ATOM 1541 N N . GLU A 1 196 ? 20.590 -6.067 -20.861 1.00 91.62 196 GLU A N 1
ATOM 1542 C CA . GLU A 1 196 ? 22.000 -6.445 -20.963 1.00 91.62 196 GLU A CA 1
ATOM 1543 C C . GLU A 1 196 ? 22.866 -5.640 -19.988 1.00 91.62 196 GLU A C 1
ATOM 1545 O O . GLU A 1 196 ? 23.707 -6.210 -19.300 1.00 91.62 196 GLU A O 1
ATOM 1550 N N . LEU A 1 197 ? 22.630 -4.328 -19.878 1.00 93.00 197 LEU A N 1
ATOM 1551 C CA . LEU A 1 197 ? 23.356 -3.463 -18.947 1.00 93.00 197 LEU A CA 1
ATOM 1552 C C . LEU A 1 197 ? 23.187 -3.922 -17.493 1.00 93.00 197 LEU A C 1
ATOM 1554 O O . LEU A 1 197 ? 24.161 -3.979 -16.743 1.00 93.00 197 LEU A O 1
ATOM 1558 N N . LEU A 1 198 ? 21.950 -4.233 -17.102 1.00 90.44 198 LEU A N 1
ATOM 1559 C CA . LEU A 1 198 ? 21.618 -4.672 -15.749 1.00 90.44 198 LEU A CA 1
ATOM 1560 C C . LEU A 1 198 ? 22.183 -6.067 -15.452 1.00 90.44 198 LEU A C 1
ATOM 1562 O O . LEU A 1 198 ? 22.773 -6.260 -14.394 1.00 90.44 198 LEU A O 1
ATOM 1566 N N . GLU A 1 199 ? 22.072 -7.009 -16.391 1.00 87.06 199 GLU A N 1
ATOM 1567 C CA . GLU A 1 199 ? 22.650 -8.357 -16.272 1.00 87.06 199 GLU A CA 1
ATOM 1568 C C . GLU A 1 199 ? 24.180 -8.324 -16.176 1.00 87.06 199 GLU A C 1
ATOM 1570 O O . GLU A 1 199 ? 24.783 -9.092 -15.426 1.00 87.06 199 GLU A O 1
ATOM 1575 N N . ARG A 1 200 ? 24.814 -7.410 -16.915 1.00 88.44 200 ARG A N 1
ATOM 1576 C CA . ARG A 1 200 ? 26.262 -7.199 -16.885 1.00 88.44 200 ARG A CA 1
ATOM 1577 C C . ARG A 1 200 ? 26.733 -6.512 -15.598 1.00 88.44 200 ARG A C 1
ATOM 1579 O O . ARG A 1 200 ? 27.898 -6.650 -15.231 1.00 88.44 200 ARG A O 1
ATOM 1586 N N . GLY A 1 201 ? 25.848 -5.781 -14.922 1.00 89.31 201 GLY A N 1
ATOM 1587 C CA . GLY A 1 201 ? 26.151 -5.029 -13.704 1.00 89.31 201 GLY A CA 1
ATOM 1588 C C . GLY A 1 201 ? 26.865 -3.694 -13.938 1.00 89.31 201 GLY A C 1
ATOM 1589 O O . GLY A 1 201 ? 27.274 -3.060 -12.971 1.00 89.31 201 GLY A O 1
ATOM 1590 N N . GLY A 1 202 ? 27.013 -3.248 -15.190 1.00 90.19 202 GLY A N 1
ATOM 1591 C CA . GLY A 1 202 ? 27.716 -2.006 -15.515 1.00 90.19 202 GLY A CA 1
ATOM 1592 C C . GLY A 1 202 ? 28.109 -1.877 -16.986 1.00 90.19 202 GLY A C 1
ATOM 1593 O O . GLY A 1 202 ? 27.986 -2.815 -17.776 1.00 90.19 202 GLY A O 1
ATOM 1594 N N . CYS A 1 203 ? 28.574 -0.682 -17.350 1.00 92.25 203 CYS A N 1
ATOM 1595 C CA . CYS A 1 203 ? 29.144 -0.387 -18.665 1.00 92.25 203 CYS A CA 1
ATOM 1596 C C . CYS A 1 203 ? 30.674 -0.585 -18.656 1.00 92.25 203 CYS A C 1
ATOM 1598 O O . CYS A 1 203 ? 31.206 -1.241 -17.765 1.00 92.25 203 CYS A O 1
ATOM 1600 N N . ASP A 1 204 ? 31.387 -0.057 -19.653 1.00 90.00 204 ASP A N 1
ATOM 1601 C CA . ASP A 1 204 ? 32.857 -0.138 -19.727 1.00 90.00 204 ASP A CA 1
ATOM 1602 C C . ASP A 1 204 ? 33.570 0.973 -18.935 1.00 90.00 204 ASP A C 1
ATOM 1604 O O . ASP A 1 204 ? 34.771 1.173 -19.107 1.00 90.00 204 ASP A O 1
ATOM 1608 N N . CYS A 1 205 ? 32.849 1.735 -18.109 1.00 89.44 205 CYS A N 1
ATOM 1609 C CA . CYS A 1 205 ? 33.478 2.678 -17.190 1.00 89.44 205 CYS A CA 1
ATOM 1610 C C . CYS A 1 205 ? 34.298 1.918 -16.144 1.00 89.44 205 CYS A C 1
ATOM 1612 O O . CYS A 1 205 ? 33.850 0.906 -15.610 1.00 89.44 205 CYS A O 1
ATOM 1614 N N . GLU A 1 206 ? 35.496 2.417 -15.853 1.00 77.94 206 GLU A N 1
ATOM 1615 C CA . GLU A 1 206 ? 36.266 1.957 -14.702 1.00 77.94 206 GLU A CA 1
ATOM 1616 C C . GLU A 1 206 ? 35.608 2.512 -13.427 1.00 77.94 206 GLU A C 1
ATOM 1618 O O . GLU A 1 206 ? 35.198 3.674 -13.398 1.00 77.94 206 GLU A O 1
ATOM 1623 N N . ASP A 1 207 ? 35.468 1.675 -12.395 1.00 62.53 207 ASP A N 1
ATOM 1624 C CA . ASP A 1 207 ? 35.072 2.129 -11.061 1.00 62.53 207 ASP A CA 1
ATOM 1625 C C . ASP A 1 207 ? 36.234 2.965 -10.486 1.00 62.53 207 ASP A C 1
ATOM 1627 O O . ASP A 1 207 ? 37.244 2.396 -10.066 1.00 62.53 207 ASP A O 1
ATOM 1631 N N . ASP A 1 208 ? 36.128 4.297 -10.524 1.00 46.84 208 ASP A N 1
ATOM 1632 C CA . ASP A 1 208 ? 37.062 5.223 -9.848 1.00 46.84 208 ASP A CA 1
ATOM 1633 C C . ASP A 1 208 ? 36.960 5.128 -8.309 1.00 46.84 208 ASP A C 1
ATOM 1635 O O . ASP A 1 208 ? 35.825 5.185 -7.768 1.00 46.84 208 ASP A O 1
#

Secondary structure (DSSP, 8-state):
--------PPPP-HHHHHHHHTT--HHHHHHHHHHHH--GGG---HHHHHHHHHHHHHHHHHHHTT--PPTTHHHHHHHHHH-TTS-HHHHHHHHHHHHHTT--HHHHHHHPPPHHHHHHIIIIIS----PPPPHHHHHHHHHHHHHHHHHHHHHHHHHHHHHHHHTTSS---S-------EEE-TTT--EEEHHHHHHHTS-S----

Nearest PDB structures (foldseek):
  1kny-assembly1_B  TM=3.157E-01  e=7.123E+00  Staphylococcus aureus